Protein AF-A0A914G8R2-F1 (afdb_monomer_lite)

Foldseek 3Di:
DVVVVVVVVVVVVVVVVVVVVLVVVVVVVVVVLVVVLVLVLCCLVDPDVVSLVVLLVVLVVVLVVQLPDQDDLLRVLLVVLQLVVVLVSLVVSLVVSLVVVCVVVVNDCVVVVVSVVSSVVSNVSSVVSVVSSVVSNCVVNVNDPCSVVVSVVVVVCLVVVLVVDPDPQVSCQVVCVSSVHDRND

pLDDT: mean 74.17, std 12.53, range [43.62, 87.75]

Secondary structure (DSSP, 8-state):
-HHHHHHHHHHHHHHHHHHHHHHHHHHHHHHHHHHHHHHHHHHHHSSSTHHHHHHHHHHHHHHHHHHTS---HHHHHHHHHHHHHHHHHHHHHHHHHHHHHHHHTTT-HHHHHHHHHHHHHHHHHHHHHHHHHHHHHHHHTT--THHHHHHHHHHHHHHHHHHH---TTHHHHHHHHHHT-----

Radius of gyration: 21.59 Å; chains: 1; bounding box: 51×58×51 Å

Sequence (185 aa):
MYLTSQKITTWAKHDFLYFPGAIVYAYLHAFLLLLQGTTLNVAFNSQGSSLMTILISNNFVELKGSVFKKFAKPNLFQMACSDVRERFHLIILVVFVILRNMTANHWRLDYLYDLLPDLMAIGISEILIDAFKHAFITKFNDISYIVYQDFSTTLAFDVAKSREQTASGDFADQVSRRMGFIPIP

Structure (mmCIF, N/CA/C/O backbone):
data_AF-A0A914G8R2-F1
#
_entry.id   AF-A0A914G8R2-F1
#
loop_
_atom_site.group_PDB
_atom_site.id
_atom_site.type_symbol
_atom_site.label_atom_id
_atom_site.label_alt_id
_atom_site.label_comp_id
_atom_site.label_asym_id
_atom_site.label_entity_id
_atom_site.label_seq_id
_atom_site.pdbx_PDB_ins_code
_atom_site.Cartn_x
_atom_site.Cartn_y
_atom_site.Cartn_z
_atom_site.occupancy
_atom_site.B_iso_or_equiv
_atom_site.auth_seq_id
_atom_site.auth_comp_id
_atom_site.auth_asy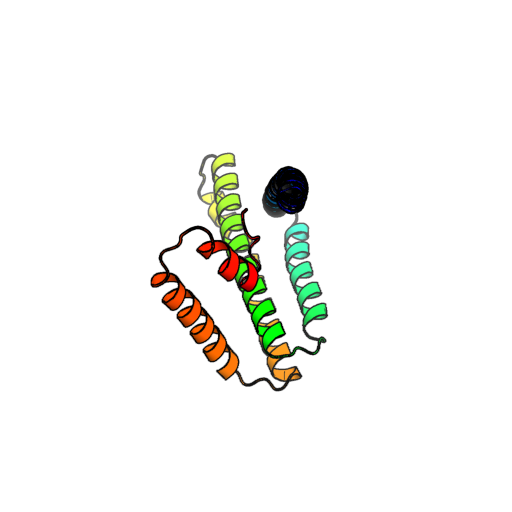m_id
_atom_site.auth_atom_id
_atom_site.pdbx_PDB_model_num
ATOM 1 N N . MET A 1 1 ? -29.382 40.829 10.100 1.00 50.81 1 MET A N 1
ATOM 2 C CA . MET A 1 1 ? -28.817 40.824 8.730 1.00 50.81 1 MET A CA 1
ATOM 3 C C . MET A 1 1 ? -27.280 40.817 8.697 1.00 50.81 1 MET A C 1
ATOM 5 O O . MET A 1 1 ? -26.725 40.167 7.828 1.00 50.81 1 MET A O 1
ATOM 9 N N . TYR A 1 2 ? -26.573 41.439 9.655 1.00 47.44 2 TYR A N 1
ATOM 10 C CA . TYR A 1 2 ? -25.094 41.452 9.680 1.00 47.44 2 TYR A CA 1
ATOM 11 C C . TYR A 1 2 ? -24.421 40.132 10.126 1.00 47.44 2 TYR A C 1
ATOM 13 O O . TYR A 1 2 ? -23.380 39.764 9.589 1.00 47.44 2 TYR A O 1
ATOM 21 N N . LEU A 1 3 ? -25.030 39.368 11.044 1.00 50.06 3 LEU A N 1
ATOM 22 C CA . LEU A 1 3 ? -24.452 38.112 11.566 1.00 50.06 3 LEU A CA 1
ATOM 23 C C . LEU A 1 3 ? -24.439 36.957 10.544 1.00 50.06 3 LEU A C 1
ATOM 25 O O . LEU A 1 3 ? -23.571 36.089 10.599 1.00 50.06 3 LEU A O 1
ATOM 29 N N . THR A 1 4 ? -25.366 36.950 9.585 1.00 54.38 4 THR A N 1
ATOM 30 C CA . THR A 1 4 ? -25.408 35.9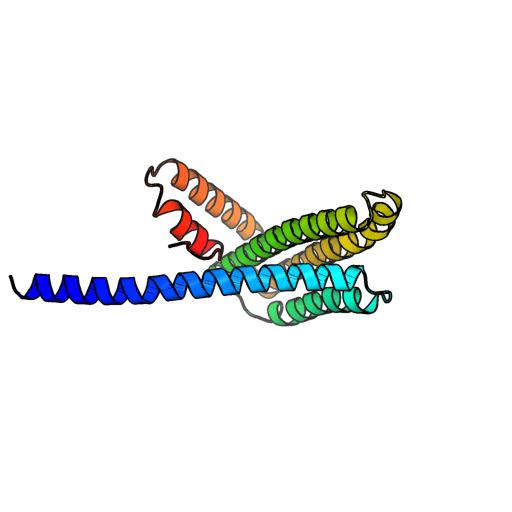65 8.493 1.00 54.38 4 THR A CA 1
ATOM 31 C C . THR A 1 4 ? -24.353 36.253 7.421 1.00 54.38 4 THR A C 1
ATOM 33 O O . THR A 1 4 ? -23.732 35.319 6.924 1.00 54.38 4 THR A O 1
ATOM 36 N N . SER A 1 5 ? -24.057 37.526 7.132 1.00 53.28 5 SER A N 1
ATOM 37 C CA . SER A 1 5 ? -23.026 37.916 6.153 1.00 53.28 5 SER A CA 1
ATOM 38 C C . SER A 1 5 ? -21.592 37.637 6.634 1.00 53.28 5 SER A C 1
ATOM 40 O O . SER A 1 5 ? -20.721 37.300 5.830 1.00 53.28 5 SER A O 1
ATOM 42 N N . GLN A 1 6 ? -21.326 37.743 7.943 1.00 52.66 6 GLN A N 1
ATOM 43 C CA . GLN A 1 6 ? -20.016 37.398 8.517 1.00 52.66 6 GLN A CA 1
ATOM 44 C C . GLN A 1 6 ? -19.766 35.885 8.574 1.00 52.66 6 GLN A C 1
ATOM 46 O O . GLN A 1 6 ? -18.634 35.443 8.378 1.00 52.66 6 GLN A O 1
ATOM 51 N N . LYS A 1 7 ? -20.813 35.076 8.791 1.00 50.50 7 LYS A N 1
ATOM 52 C CA . LYS A 1 7 ? -20.708 33.619 8.653 1.00 50.50 7 LYS A CA 1
ATOM 53 C C . LYS A 1 7 ? -20.419 33.248 7.194 1.00 50.50 7 LYS A C 1
ATOM 55 O O . LYS A 1 7 ? -19.391 32.663 6.919 1.00 50.50 7 LYS A O 1
ATOM 60 N N . ILE A 1 8 ? -21.191 33.706 6.215 1.00 56.97 8 ILE A N 1
ATOM 61 C CA . ILE A 1 8 ? -20.960 33.318 4.805 1.00 56.97 8 ILE A CA 1
ATOM 62 C C . ILE A 1 8 ? -19.521 33.623 4.316 1.00 56.97 8 ILE A C 1
ATOM 64 O O . ILE A 1 8 ? -18.914 32.807 3.629 1.00 56.97 8 ILE A O 1
ATOM 68 N N . THR A 1 9 ? -18.924 34.745 4.736 1.00 56.59 9 THR A N 1
ATOM 69 C CA . THR A 1 9 ? -17.538 35.111 4.367 1.00 56.59 9 THR A CA 1
ATOM 70 C C . THR A 1 9 ? -16.444 34.325 5.102 1.00 56.59 9 THR A C 1
ATOM 72 O O . THR A 1 9 ? -15.343 34.181 4.571 1.00 56.59 9 THR A O 1
ATOM 75 N N . THR A 1 10 ? -16.711 33.804 6.304 1.00 56.16 10 THR A N 1
ATOM 76 C CA . THR A 1 10 ? -15.759 32.959 7.053 1.00 56.16 10 THR A CA 1
ATOM 77 C C . THR A 1 10 ? -15.771 31.515 6.564 1.00 56.16 10 THR A C 1
ATOM 79 O O . THR A 1 10 ? -14.706 30.914 6.452 1.00 56.16 10 THR A O 1
ATOM 82 N N . TRP A 1 11 ? -16.939 30.998 6.178 1.00 53.53 11 TRP A N 1
ATOM 83 C CA . TRP A 1 11 ? -17.085 29.669 5.579 1.00 53.53 11 TRP A CA 1
ATOM 84 C C . TRP A 1 11 ? -16.459 29.625 4.177 1.00 53.53 11 TRP A C 1
ATOM 86 O O . TRP A 1 11 ? -15.606 28.784 3.920 1.00 53.53 11 TRP A O 1
ATOM 96 N N . ALA A 1 12 ? -16.715 30.639 3.339 1.00 57.53 12 ALA A N 1
ATOM 97 C CA . ALA A 1 12 ? -16.090 30.752 2.017 1.00 57.53 12 ALA A CA 1
ATOM 98 C C . ALA A 1 12 ? -14.550 30.859 2.063 1.00 57.53 12 ALA A C 1
ATOM 100 O O . ALA A 1 12 ? -13.867 30.359 1.172 1.00 57.53 12 ALA A O 1
ATOM 101 N N . LYS A 1 13 ? -13.977 31.494 3.099 1.00 56.22 13 LYS A N 1
ATOM 102 C CA . LYS A 1 13 ? -12.516 31.552 3.298 1.00 56.22 13 LYS A CA 1
ATOM 103 C C . LYS A 1 13 ? -11.922 30.226 3.779 1.00 56.22 13 LYS A C 1
ATOM 105 O O . LYS A 1 13 ? -10.792 29.925 3.409 1.00 56.22 13 LYS A O 1
ATOM 110 N N . HIS A 1 14 ? -12.652 29.465 4.597 1.00 58.34 14 HIS A N 1
ATOM 111 C CA . HIS A 1 14 ? -12.244 28.122 5.014 1.00 58.34 14 HIS A CA 1
ATOM 112 C C . HIS A 1 14 ? -12.229 27.191 3.791 1.00 58.34 14 HIS A C 1
ATOM 114 O O . HIS A 1 14 ? -11.184 26.629 3.471 1.00 58.34 14 HIS A O 1
ATOM 120 N N . ASP A 1 15 ? -13.323 27.130 3.029 1.00 59.53 15 ASP A N 1
ATOM 121 C CA . ASP A 1 15 ? -13.459 26.241 1.865 1.00 59.53 15 ASP A CA 1
ATOM 122 C C . ASP A 1 15 ? -12.437 26.552 0.755 1.00 59.53 15 ASP A C 1
ATOM 124 O O . ASP A 1 15 ? -11.840 25.642 0.176 1.00 59.53 15 ASP A O 1
ATOM 128 N N . PHE A 1 16 ? -12.139 27.837 0.520 1.00 63.59 16 PHE A N 1
ATOM 129 C CA . PHE A 1 16 ? -11.123 28.260 -0.452 1.00 63.59 16 PHE A CA 1
ATOM 130 C C . PHE A 1 16 ? -9.686 27.877 -0.054 1.00 63.59 16 PHE A C 1
ATOM 132 O O . PHE A 1 16 ? -8.827 27.785 -0.926 1.00 63.59 16 PHE A O 1
ATOM 139 N N . LEU A 1 17 ? -9.400 27.641 1.233 1.00 66.69 17 LEU A N 1
ATOM 140 C CA . LEU A 1 17 ? -8.082 27.197 1.706 1.00 66.69 17 LEU A CA 1
ATOM 141 C C . LEU A 1 17 ? -7.955 25.664 1.724 1.00 66.69 17 LEU A C 1
ATOM 143 O O . LEU A 1 17 ? -6.878 25.139 1.438 1.00 66.69 17 LEU A O 1
ATOM 147 N N . TYR A 1 18 ? -9.040 24.932 2.002 1.00 70.75 18 TYR A N 1
ATOM 148 C CA . TYR A 1 18 ? -9.028 23.463 1.947 1.00 70.75 18 TYR A CA 1
ATOM 149 C C . TYR A 1 18 ? -8.949 22.924 0.526 1.00 70.75 18 TYR A C 1
ATOM 151 O O . TYR A 1 18 ? -8.289 21.913 0.309 1.00 70.75 18 TYR A O 1
ATOM 159 N N . PHE A 1 19 ? -9.560 23.604 -0.444 1.00 76.00 19 PHE A N 1
ATOM 160 C CA . PHE A 1 19 ? -9.538 23.183 -1.843 1.00 76.00 19 PHE A CA 1
ATOM 161 C C . PHE A 1 19 ? -8.113 23.037 -2.430 1.00 76.00 19 PHE A C 1
ATOM 163 O O . PHE A 1 19 ? -7.773 21.948 -2.898 1.00 76.00 19 PHE A O 1
ATOM 170 N N . PRO A 1 20 ? -7.215 24.044 -2.357 1.00 82.44 20 PRO A N 1
ATOM 171 C CA . PRO A 1 20 ? -5.831 23.884 -2.802 1.00 82.44 20 PRO A CA 1
ATOM 172 C C . PRO A 1 20 ? -5.051 22.891 -1.932 1.00 82.44 20 PRO A C 1
ATOM 174 O O . PRO A 1 20 ? -4.203 22.172 -2.454 1.00 82.44 20 PRO A O 1
ATOM 177 N N . GLY A 1 21 ? -5.357 22.793 -0.633 1.00 81.38 21 GLY A N 1
ATOM 178 C CA . GLY A 1 21 ? -4.768 21.782 0.248 1.00 81.38 21 GLY A CA 1
ATOM 179 C C . GLY A 1 21 ? -5.089 20.350 -0.193 1.00 81.38 21 GLY A C 1
ATOM 180 O O . GLY A 1 21 ? -4.192 19.511 -0.254 1.00 81.38 21 GLY A O 1
ATOM 181 N N . ALA A 1 22 ? -6.339 20.084 -0.575 1.00 75.38 22 ALA A N 1
ATOM 182 C CA . ALA A 1 22 ? -6.773 18.790 -1.089 1.00 75.38 22 ALA A CA 1
ATOM 183 C C . ALA A 1 22 ? -6.137 18.464 -2.447 1.00 75.38 22 ALA A C 1
ATOM 185 O O . ALA A 1 22 ? -5.733 17.326 -2.676 1.00 75.38 22 ALA A O 1
ATOM 186 N N . ILE A 1 23 ? -5.966 19.464 -3.319 1.00 82.69 23 ILE A N 1
ATOM 187 C CA . ILE A 1 23 ? -5.252 19.300 -4.593 1.00 82.69 23 ILE A CA 1
ATOM 188 C C . ILE A 1 23 ? -3.785 18.934 -4.344 1.00 82.69 23 ILE A C 1
ATOM 190 O O . ILE A 1 23 ? -3.306 17.942 -4.888 1.00 82.69 23 ILE A O 1
ATOM 194 N N . VAL A 1 24 ? -3.073 19.688 -3.500 1.00 86.06 24 VAL A N 1
ATOM 195 C CA . VAL A 1 24 ? -1.671 19.390 -3.153 1.00 86.06 24 VAL A CA 1
ATOM 196 C C . VAL A 1 24 ? -1.552 17.994 -2.548 1.00 86.06 24 VAL A C 1
ATOM 198 O O . VAL A 1 24 ? -0.662 17.236 -2.928 1.00 86.06 24 VAL A O 1
ATOM 201 N N . TYR A 1 25 ? -2.472 17.629 -1.655 1.00 79.50 25 TYR A N 1
ATOM 202 C CA . TYR A 1 25 ? -2.527 16.294 -1.079 1.00 79.50 25 TYR A CA 1
ATOM 203 C C . TYR A 1 25 ? -2.725 15.210 -2.148 1.00 79.50 25 TYR A C 1
ATOM 205 O O . TYR A 1 25 ? -1.981 14.234 -2.156 1.00 79.50 25 TYR A O 1
ATOM 213 N N . ALA A 1 26 ? -3.670 15.386 -3.075 1.00 79.62 26 ALA A N 1
ATOM 214 C CA . ALA A 1 26 ? -3.920 14.434 -4.155 1.00 79.62 26 ALA A CA 1
ATOM 215 C C . ALA A 1 26 ? -2.701 14.279 -5.080 1.00 79.62 26 ALA A C 1
ATOM 217 O O . ALA A 1 26 ? -2.341 13.156 -5.430 1.00 79.62 26 ALA A O 1
ATOM 218 N N . TYR A 1 27 ? -2.017 15.379 -5.414 1.00 85.31 27 TYR A N 1
ATOM 219 C CA . TYR A 1 27 ? -0.763 15.342 -6.174 1.00 85.31 27 TYR A CA 1
ATOM 220 C C . TYR A 1 27 ? 0.346 14.612 -5.417 1.00 85.31 27 TYR A C 1
ATOM 222 O O . TYR A 1 27 ? 1.025 13.771 -6.002 1.00 85.31 27 TYR A O 1
ATOM 230 N N . LEU A 1 28 ? 0.522 14.896 -4.124 1.00 83.06 28 LEU A N 1
ATOM 231 C CA . LEU A 1 28 ? 1.505 14.206 -3.289 1.00 83.06 28 LEU A CA 1
ATOM 232 C C . LEU A 1 28 ? 1.184 12.716 -3.159 1.00 83.06 28 LEU A C 1
ATOM 234 O O . LEU A 1 28 ? 2.084 11.893 -3.284 1.00 83.06 28 LEU A O 1
ATOM 238 N N . HIS A 1 29 ? -0.082 12.356 -2.956 1.00 80.94 29 HIS A N 1
ATOM 239 C CA . HIS A 1 29 ? -0.522 10.968 -2.874 1.00 80.94 29 HIS A CA 1
ATOM 240 C C . HIS A 1 29 ? -0.267 10.227 -4.192 1.00 80.94 29 HIS A C 1
ATOM 242 O O . HIS A 1 29 ? 0.361 9.170 -4.188 1.00 80.94 29 HIS A O 1
ATOM 248 N N . ALA A 1 30 ? -0.654 10.813 -5.329 1.00 79.62 30 ALA A N 1
ATOM 249 C CA . ALA A 1 30 ? -0.369 10.255 -6.649 1.00 79.62 30 ALA A CA 1
ATOM 250 C C . ALA A 1 30 ? 1.142 10.123 -6.903 1.00 79.62 30 ALA A C 1
ATOM 252 O O . ALA A 1 30 ? 1.601 9.103 -7.415 1.00 79.62 30 ALA A O 1
ATOM 253 N N . PHE A 1 31 ? 1.933 11.119 -6.502 1.00 83.62 31 PHE A N 1
ATOM 254 C CA . PHE A 1 31 ? 3.388 11.083 -6.613 1.00 83.62 31 PHE A CA 1
ATOM 255 C C . PHE A 1 31 ? 4.011 9.968 -5.761 1.00 83.62 31 PHE A C 1
ATOM 257 O O . PHE A 1 31 ? 4.863 9.232 -6.253 1.00 83.62 31 PHE A O 1
ATOM 264 N N . LEU A 1 32 ? 3.560 9.789 -4.516 1.00 83.94 32 LEU A N 1
ATOM 265 C CA . LEU A 1 32 ? 4.006 8.697 -3.646 1.00 83.94 32 LEU A CA 1
ATOM 266 C C . LEU A 1 32 ? 3.649 7.324 -4.229 1.00 83.94 32 LEU A C 1
ATOM 268 O O . LEU A 1 32 ? 4.504 6.441 -4.241 1.00 83.94 32 LEU A O 1
ATOM 272 N N . LEU A 1 33 ? 2.439 7.158 -4.774 1.00 80.38 33 LEU A N 1
ATOM 273 C CA . LEU A 1 33 ? 2.040 5.924 -5.461 1.00 80.38 33 LEU A CA 1
ATOM 274 C C . LEU A 1 33 ? 2.938 5.635 -6.677 1.00 80.38 33 LEU A C 1
ATOM 276 O O . LEU A 1 33 ? 3.357 4.494 -6.884 1.00 80.38 33 LEU A O 1
ATOM 280 N N . LEU A 1 34 ? 3.296 6.666 -7.452 1.00 81.62 34 LEU A N 1
ATOM 281 C CA . LEU A 1 34 ? 4.239 6.535 -8.567 1.00 81.62 34 LEU A CA 1
ATOM 282 C C . LEU A 1 34 ? 5.643 6.147 -8.090 1.00 81.62 34 LEU A C 1
ATOM 284 O O . LEU A 1 34 ? 6.258 5.261 -8.684 1.00 81.62 34 LEU A O 1
ATOM 288 N N . LEU A 1 35 ? 6.147 6.765 -7.018 1.00 83.69 35 LEU A N 1
ATOM 289 C CA . LEU A 1 35 ? 7.430 6.400 -6.411 1.00 83.69 35 LEU A CA 1
ATOM 290 C C . LEU A 1 35 ? 7.433 4.956 -5.904 1.00 83.69 35 LEU A C 1
ATOM 292 O O . LEU A 1 35 ? 8.418 4.240 -6.086 1.00 83.69 35 LEU A O 1
ATOM 296 N N . GLN A 1 36 ? 6.337 4.505 -5.299 1.00 82.25 36 GLN A N 1
ATOM 297 C CA . GLN A 1 36 ? 6.204 3.133 -4.824 1.00 82.25 36 GLN A CA 1
ATOM 298 C C . GLN A 1 36 ? 6.259 2.142 -5.996 1.00 82.25 36 GLN A C 1
ATOM 300 O O . GLN A 1 36 ? 6.983 1.149 -5.934 1.00 82.25 36 GLN A O 1
ATOM 305 N N . GLY A 1 37 ? 5.572 2.445 -7.102 1.00 78.44 37 GLY A N 1
ATOM 306 C CA . GLY A 1 37 ? 5.566 1.601 -8.299 1.00 78.44 37 GLY A CA 1
ATOM 307 C C . GLY A 1 37 ? 6.908 1.560 -9.021 1.00 78.44 37 GLY A C 1
ATOM 308 O O . GLY A 1 37 ? 7.352 0.493 -9.448 1.00 78.44 37 GLY A O 1
ATOM 309 N N . THR A 1 38 ? 7.596 2.698 -9.131 1.00 80.12 38 THR A N 1
ATOM 310 C CA . THR A 1 38 ? 8.932 2.749 -9.741 1.00 80.12 38 THR A CA 1
ATOM 311 C C . THR A 1 38 ? 9.971 2.051 -8.878 1.00 80.12 38 THR A C 1
ATOM 313 O O . THR A 1 38 ? 10.770 1.292 -9.422 1.00 80.12 38 THR A O 1
ATOM 316 N N . THR A 1 39 ? 9.926 2.231 -7.556 1.00 81.62 39 THR A N 1
ATOM 317 C CA . THR A 1 39 ? 10.821 1.552 -6.606 1.00 81.62 39 THR A CA 1
ATOM 318 C C . THR A 1 39 ? 10.635 0.046 -6.669 1.00 81.62 39 THR A C 1
AT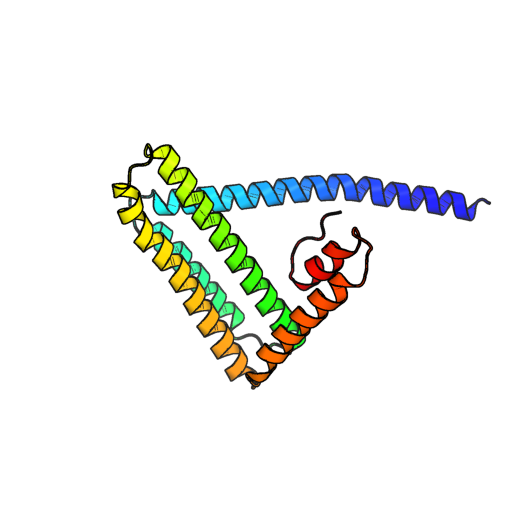OM 320 O O . THR A 1 39 ? 11.615 -0.681 -6.802 1.00 81.62 39 THR A O 1
ATOM 323 N N . LEU A 1 40 ? 9.384 -0.424 -6.651 1.00 77.75 40 LEU A N 1
ATOM 324 C CA . LEU A 1 40 ? 9.073 -1.842 -6.770 1.00 77.75 40 LEU A CA 1
ATOM 325 C C . LEU A 1 40 ? 9.588 -2.404 -8.104 1.00 77.75 40 LEU A C 1
ATOM 327 O O . LEU A 1 40 ? 10.274 -3.419 -8.137 1.00 77.75 40 LEU A O 1
ATOM 331 N N . ASN A 1 41 ? 9.356 -1.697 -9.209 1.00 81.12 41 ASN A N 1
ATOM 332 C CA . ASN A 1 41 ? 9.881 -2.095 -10.509 1.00 81.12 41 ASN A CA 1
ATOM 333 C C . ASN A 1 41 ? 11.427 -2.095 -10.578 1.00 81.12 41 ASN A C 1
ATOM 335 O O . ASN A 1 41 ? 12.008 -2.961 -11.229 1.00 81.12 41 ASN A O 1
ATOM 339 N N . VAL A 1 42 ? 12.104 -1.126 -9.954 1.00 79.75 42 VAL A N 1
ATOM 340 C CA . VAL A 1 42 ? 13.575 -1.095 -9.874 1.00 79.75 42 VAL A CA 1
ATOM 341 C C . VAL A 1 42 ? 14.087 -2.248 -9.017 1.00 79.75 42 VAL A C 1
ATOM 343 O O . VAL A 1 42 ? 15.068 -2.877 -9.399 1.00 79.75 42 VAL A O 1
ATOM 346 N N . ALA A 1 43 ? 13.410 -2.568 -7.911 1.00 75.12 43 ALA A N 1
ATOM 347 C CA . ALA A 1 43 ? 13.752 -3.706 -7.067 1.00 75.12 43 ALA A CA 1
ATOM 348 C C . ALA A 1 43 ? 13.735 -5.016 -7.866 1.00 75.12 43 ALA A C 1
ATOM 350 O O . ALA A 1 43 ? 14.698 -5.775 -7.791 1.00 75.12 43 ALA A O 1
ATOM 351 N N . PHE A 1 44 ? 12.717 -5.221 -8.706 1.00 71.44 44 PHE A N 1
ATOM 352 C CA . PHE A 1 44 ? 12.644 -6.387 -9.594 1.00 71.44 44 PHE A CA 1
ATOM 353 C C . PHE A 1 44 ? 13.665 -6.380 -10.725 1.00 71.44 44 PHE A C 1
ATOM 355 O O . PHE A 1 44 ? 14.170 -7.424 -11.112 1.00 71.44 44 PHE A O 1
ATOM 362 N N . ASN A 1 45 ? 13.951 -5.215 -11.302 1.00 74.44 45 ASN A N 1
ATOM 363 C CA . ASN A 1 45 ? 14.901 -5.126 -12.408 1.00 74.44 45 ASN A CA 1
ATOM 364 C C . ASN A 1 45 ? 16.368 -5.138 -11.936 1.00 74.44 45 ASN A C 1
ATOM 366 O O . ASN A 1 45 ? 17.281 -5.270 -12.748 1.00 74.44 45 ASN A O 1
ATOM 370 N N . SER A 1 46 ? 16.616 -4.982 -10.635 1.00 75.81 46 SER A N 1
ATOM 371 C CA . SER A 1 46 ? 17.970 -4.974 -10.096 1.00 75.81 46 SER A CA 1
ATOM 372 C C . SER A 1 46 ? 18.606 -6.366 -10.160 1.00 75.81 46 SER A C 1
ATOM 374 O O . SER A 1 46 ? 17.992 -7.365 -9.807 1.00 75.81 46 SER A O 1
ATOM 376 N N . GLN A 1 47 ? 19.872 -6.433 -10.580 1.00 58.62 47 GLN A N 1
ATOM 377 C CA . GLN A 1 47 ? 20.619 -7.690 -10.760 1.00 58.62 47 GLN A CA 1
ATOM 378 C C . GLN A 1 47 ? 20.929 -8.433 -9.444 1.00 58.62 47 GLN A C 1
ATOM 380 O O . GLN A 1 47 ? 21.578 -9.475 -9.465 1.00 58.62 47 GLN A O 1
ATOM 385 N N . GLY A 1 48 ? 20.495 -7.912 -8.292 1.00 61.47 48 GLY A N 1
ATOM 386 C CA . GLY A 1 48 ? 20.709 -8.532 -6.993 1.00 61.47 48 GLY A CA 1
ATOM 387 C C . GLY A 1 48 ? 19.400 -8.674 -6.235 1.00 61.47 48 GLY A C 1
ATOM 388 O O . GLY A 1 48 ? 18.742 -7.678 -5.948 1.00 61.47 48 GLY A O 1
ATOM 389 N N . SER A 1 49 ? 19.091 -9.890 -5.778 1.00 66.25 49 SER A N 1
ATOM 390 C CA . SER A 1 49 ? 17.951 -10.217 -4.898 1.00 66.25 49 SER A CA 1
ATOM 391 C C . SER A 1 49 ? 17.918 -9.422 -3.573 1.00 66.25 49 SER A C 1
ATOM 393 O O . SER A 1 49 ? 17.015 -9.587 -2.753 1.00 66.25 49 SER A O 1
ATOM 395 N N . SER A 1 50 ? 18.904 -8.549 -3.344 1.00 64.25 50 SER A N 1
ATOM 396 C CA . SER A 1 50 ? 19.049 -7.672 -2.187 1.00 64.25 50 SER A CA 1
ATOM 397 C C . SER A 1 50 ? 17.884 -6.691 -2.033 1.00 64.25 50 SER A C 1
ATOM 399 O O . SER A 1 50 ? 17.339 -6.598 -0.935 1.00 64.25 50 SER A O 1
ATOM 401 N N . LEU A 1 51 ? 17.438 -6.016 -3.102 1.00 70.06 51 LEU A N 1
ATOM 402 C CA . LEU A 1 51 ? 16.341 -5.042 -2.985 1.00 70.06 51 LEU A CA 1
ATOM 403 C C . LEU A 1 51 ? 15.003 -5.712 -2.654 1.00 70.06 51 LEU A C 1
ATOM 405 O O . LEU A 1 51 ? 14.251 -5.201 -1.826 1.00 70.06 51 LEU A O 1
ATOM 409 N N . MET A 1 52 ? 14.731 -6.888 -3.220 1.00 71.75 52 MET A N 1
ATOM 410 C CA . MET A 1 52 ? 13.523 -7.635 -2.874 1.00 71.75 52 MET A CA 1
ATOM 411 C C . MET A 1 52 ? 13.565 -8.185 -1.442 1.00 71.75 52 MET A C 1
ATOM 413 O O . MET A 1 52 ? 12.574 -8.116 -0.718 1.00 71.75 52 MET A O 1
ATOM 417 N N . THR A 1 53 ? 14.734 -8.645 -0.992 1.00 74.25 53 THR A N 1
ATOM 418 C CA . THR A 1 53 ? 14.937 -9.081 0.399 1.00 74.25 53 THR A CA 1
ATOM 419 C C . THR A 1 53 ? 14.717 -7.933 1.391 1.00 74.25 53 THR A C 1
ATOM 421 O O . THR A 1 53 ? 14.166 -8.145 2.471 1.00 74.25 53 THR A O 1
ATOM 424 N N . ILE A 1 54 ? 15.095 -6.702 1.027 1.00 76.62 54 ILE A N 1
ATOM 425 C CA . ILE A 1 54 ? 14.857 -5.505 1.848 1.00 76.62 54 ILE A CA 1
ATOM 426 C C . ILE A 1 54 ? 13.354 -5.226 2.007 1.00 76.62 54 ILE A C 1
ATOM 428 O O . ILE A 1 54 ? 12.926 -4.912 3.116 1.00 76.62 54 ILE A O 1
ATOM 432 N N . LEU A 1 55 ? 12.547 -5.389 0.951 1.00 74.25 55 LEU A N 1
ATOM 433 C CA . LEU A 1 55 ? 11.090 -5.204 1.026 1.00 74.25 55 LEU A CA 1
ATOM 434 C C . LEU A 1 55 ? 10.434 -6.218 1.975 1.00 74.25 55 LEU A C 1
ATOM 436 O O . LEU A 1 55 ? 9.657 -5.829 2.840 1.00 74.25 55 LEU A O 1
ATOM 440 N N . ILE A 1 56 ? 10.819 -7.494 1.887 1.00 78.81 56 ILE A N 1
ATOM 441 C CA . ILE A 1 56 ? 10.313 -8.547 2.786 1.00 78.81 56 ILE A CA 1
ATOM 442 C C . ILE A 1 56 ? 10.753 -8.290 4.239 1.00 78.81 56 ILE A C 1
ATOM 444 O O . ILE A 1 56 ? 9.976 -8.461 5.180 1.00 78.81 56 ILE A O 1
ATOM 448 N N . SER A 1 57 ? 11.995 -7.839 4.439 1.00 81.06 57 SER A N 1
ATOM 449 C CA . SER A 1 57 ? 12.519 -7.476 5.762 1.00 81.06 57 SER A CA 1
ATOM 450 C C . SER A 1 57 ? 11.744 -6.314 6.392 1.00 81.06 57 SER A C 1
ATOM 452 O O . SER A 1 57 ? 11.493 -6.318 7.598 1.00 81.06 57 SER A O 1
ATOM 454 N N . ASN A 1 58 ? 11.307 -5.344 5.583 1.00 82.12 58 ASN A N 1
ATOM 455 C CA . ASN A 1 58 ? 10.525 -4.209 6.066 1.00 82.12 58 ASN A CA 1
ATOM 456 C C . ASN A 1 58 ? 9.184 -4.657 6.671 1.00 82.12 58 ASN A C 1
ATOM 458 O O . ASN A 1 58 ? 8.854 -4.265 7.792 1.00 82.12 58 ASN A O 1
ATOM 462 N N . ASN A 1 59 ? 8.482 -5.574 6.001 1.00 80.56 59 ASN A N 1
ATOM 463 C CA . ASN A 1 59 ? 7.214 -6.125 6.492 1.00 80.56 59 ASN A CA 1
ATOM 464 C C . ASN A 1 59 ? 7.421 -6.895 7.817 1.00 80.56 59 ASN A C 1
ATOM 466 O O . ASN A 1 59 ? 6.579 -6.874 8.716 1.00 80.56 59 ASN A O 1
ATOM 470 N N . PHE A 1 60 ? 8.594 -7.512 8.013 1.00 78.81 60 PHE A N 1
ATOM 471 C CA . PHE A 1 60 ? 8.951 -8.157 9.283 1.00 78.81 60 PHE A CA 1
ATOM 472 C C . PHE A 1 60 ? 9.249 -7.159 10.420 1.00 78.81 60 PHE A C 1
ATOM 474 O O . PHE A 1 60 ? 8.936 -7.422 11.587 1.00 78.81 60 PHE A O 1
ATOM 481 N N . VAL A 1 61 ? 9.837 -5.998 10.119 1.00 78.31 61 VAL A N 1
ATOM 482 C CA . VAL A 1 61 ? 10.039 -4.929 11.116 1.00 78.31 61 VAL A CA 1
ATOM 483 C C . VAL A 1 61 ? 8.692 -4.365 11.577 1.00 78.31 61 VAL A C 1
ATOM 485 O O . VAL A 1 61 ? 8.488 -4.157 12.777 1.00 78.31 61 VAL A O 1
ATOM 488 N N . GLU A 1 62 ? 7.752 -4.192 10.651 1.00 73.19 62 GLU A N 1
ATOM 489 C CA . GLU A 1 62 ? 6.384 -3.758 10.938 1.00 73.19 62 GLU A CA 1
ATOM 490 C C . GLU A 1 62 ? 5.612 -4.764 11.810 1.00 73.19 62 GLU A C 1
ATOM 492 O O . GLU A 1 62 ? 4.952 -4.385 12.790 1.00 73.19 62 GLU A O 1
ATOM 497 N N . LEU A 1 63 ? 5.777 -6.063 11.537 1.00 75.75 63 LEU A N 1
ATOM 498 C CA . LEU A 1 63 ? 5.270 -7.137 12.391 1.00 75.75 63 LEU A CA 1
ATOM 499 C C . LEU A 1 63 ? 5.776 -6.983 13.828 1.00 75.75 63 LEU A C 1
ATOM 501 O O . LEU A 1 63 ? 4.983 -6.978 14.768 1.00 75.75 63 LEU A O 1
ATOM 505 N N . LYS A 1 64 ? 7.089 -6.802 14.016 1.00 71.56 64 LYS A N 1
ATOM 506 C CA . LYS A 1 64 ? 7.692 -6.685 15.351 1.00 71.56 64 LYS A CA 1
ATOM 507 C C . LYS A 1 64 ? 7.156 -5.476 16.125 1.00 71.56 64 LYS A C 1
ATOM 509 O O . LYS A 1 64 ? 6.960 -5.580 17.329 1.00 71.56 64 LYS A O 1
ATOM 514 N N . GLY A 1 65 ? 6.909 -4.342 15.469 1.00 75.56 65 GLY A N 1
ATOM 515 C CA . GLY A 1 65 ? 6.377 -3.143 16.129 1.00 75.56 65 GLY A CA 1
ATOM 516 C C . GLY A 1 65 ? 4.913 -3.271 16.563 1.00 75.56 65 GLY A C 1
ATOM 517 O O . GLY A 1 65 ? 4.523 -2.747 17.608 1.00 75.56 65 GLY A O 1
ATOM 518 N N . SER A 1 66 ? 4.101 -3.984 15.781 1.00 74.38 66 SER A N 1
ATOM 519 C CA . SER A 1 66 ? 2.659 -4.097 16.011 1.00 74.38 66 SER A CA 1
ATOM 520 C C . SER A 1 66 ? 2.282 -5.195 17.011 1.00 74.38 66 SER A C 1
ATOM 522 O O . SER A 1 66 ? 1.420 -4.966 17.857 1.00 74.38 66 SER A O 1
ATOM 524 N N . VAL A 1 67 ? 2.955 -6.351 17.005 1.00 74.44 67 VAL A N 1
ATOM 525 C CA . VAL A 1 67 ? 2.569 -7.514 17.836 1.00 74.44 67 VAL A CA 1
ATOM 526 C C . VAL A 1 67 ? 2.719 -7.313 19.347 1.00 74.44 67 VAL A C 1
ATOM 528 O O . VAL A 1 67 ? 2.037 -7.984 20.117 1.00 74.44 67 VAL A O 1
ATOM 531 N N . PHE A 1 68 ? 3.576 -6.390 19.795 1.00 71.38 68 PHE A N 1
ATOM 532 C CA . PHE A 1 68 ? 3.776 -6.113 21.228 1.00 71.38 68 PHE A CA 1
ATOM 533 C C . PHE A 1 68 ? 2.830 -5.047 21.790 1.00 71.38 68 PHE A C 1
ATOM 535 O O . PHE A 1 68 ? 2.864 -4.750 22.987 1.00 71.38 68 PHE A O 1
ATOM 542 N N . LYS A 1 69 ? 1.982 -4.449 20.951 1.00 75.81 69 LYS A N 1
ATOM 543 C CA . LYS A 1 69 ? 1.073 -3.383 21.365 1.00 75.81 69 LYS A CA 1
ATOM 544 C C . LYS A 1 69 ? -0.248 -3.976 21.871 1.00 75.81 69 LYS A C 1
ATOM 546 O O . LYS A 1 69 ? -0.812 -4.887 21.269 1.00 75.81 69 LYS A O 1
ATOM 551 N N . LYS A 1 70 ? -0.767 -3.444 22.986 1.00 72.38 70 LYS A N 1
ATOM 552 C CA . LYS A 1 70 ? -2.122 -3.774 23.461 1.00 72.38 70 LYS A CA 1
ATOM 553 C C . LYS A 1 70 ? -3.160 -3.072 22.587 1.00 72.38 70 LYS A C 1
ATOM 555 O O . LYS A 1 70 ? -3.088 -1.854 22.415 1.00 72.38 70 LYS A O 1
ATOM 560 N N . PHE A 1 71 ? -4.141 -3.818 22.085 1.00 70.38 71 PHE A N 1
ATOM 561 C CA . PHE A 1 71 ? -5.207 -3.290 21.232 1.00 70.38 71 PHE A CA 1
ATOM 562 C C . PHE A 1 71 ? -6.586 -3.540 21.844 1.00 70.38 71 PHE A C 1
ATOM 564 O O . PHE A 1 71 ? -6.914 -4.651 22.248 1.00 70.38 71 PHE A O 1
ATOM 571 N N . ALA A 1 72 ? -7.422 -2.500 21.865 1.00 75.50 72 ALA A N 1
ATOM 572 C CA . ALA A 1 72 ? -8.855 -2.641 22.115 1.00 75.50 72 ALA A CA 1
ATOM 573 C C . ALA A 1 72 ? -9.585 -3.069 20.826 1.00 75.50 72 ALA A C 1
ATOM 575 O O . ALA A 1 72 ? -9.125 -2.750 19.727 1.00 75.50 72 ALA A O 1
ATOM 576 N N . LYS A 1 73 ? -10.759 -3.714 20.945 1.00 72.69 73 LYS A N 1
ATOM 577 C CA . LYS A 1 73 ? -11.592 -4.161 19.803 1.00 72.69 73 LYS A CA 1
ATOM 578 C C . LYS A 1 73 ? -11.750 -3.135 18.656 1.00 72.69 73 LYS A C 1
ATOM 580 O O . LYS A 1 73 ? -11.511 -3.528 17.517 1.00 72.69 73 LYS A O 1
ATOM 585 N N . PRO A 1 74 ? -12.107 -1.851 18.887 1.00 75.94 74 PRO A N 1
ATOM 586 C CA . PRO A 1 74 ? -12.272 -0.891 17.786 1.00 75.94 74 PRO A CA 1
ATOM 587 C C . PRO A 1 74 ? -10.953 -0.551 17.075 1.00 75.94 74 PRO A C 1
ATOM 589 O O . PRO A 1 74 ? -10.946 -0.331 15.868 1.00 75.94 74 PRO A O 1
ATOM 592 N N . ASN A 1 75 ? -9.828 -0.567 17.794 1.00 81.25 75 ASN A N 1
ATOM 593 C CA . ASN A 1 75 ? -8.512 -0.304 17.208 1.00 81.25 75 ASN A CA 1
ATOM 594 C C . ASN A 1 75 ? -8.034 -1.500 16.371 1.00 81.25 75 ASN A C 1
ATOM 596 O O . ASN A 1 75 ? -7.405 -1.307 15.337 1.00 81.25 75 ASN A O 1
ATOM 600 N N . LEU A 1 76 ? -8.372 -2.727 16.791 1.00 80.06 76 LEU A N 1
ATOM 601 C CA . LEU A 1 76 ? -8.109 -3.938 16.011 1.00 80.06 76 LEU A CA 1
ATOM 602 C C . LEU A 1 76 ? -8.892 -3.938 14.693 1.00 80.06 76 LEU A C 1
ATOM 604 O O . LEU A 1 76 ? -8.350 -4.325 13.663 1.00 80.06 76 LEU A O 1
ATOM 608 N N . PHE A 1 77 ? -10.143 -3.470 14.717 1.00 77.12 77 PHE A N 1
ATOM 609 C CA . PHE A 1 77 ? -10.960 -3.343 13.511 1.00 77.12 77 PHE A CA 1
ATOM 610 C C . PHE A 1 77 ? -10.357 -2.359 12.503 1.00 77.12 77 PHE A C 1
ATOM 612 O O . PHE A 1 77 ? -10.233 -2.685 11.326 1.00 77.12 77 PHE A O 1
ATOM 619 N N . GLN A 1 78 ? -9.938 -1.176 12.967 1.00 77.50 78 GLN A N 1
ATOM 620 C CA . GLN A 1 78 ? -9.288 -0.177 12.111 1.00 77.50 78 GLN A CA 1
ATOM 621 C C . GLN A 1 78 ? -7.968 -0.687 11.530 1.00 77.50 78 GLN A C 1
ATOM 623 O O . GLN A 1 78 ? -7.701 -0.468 10.353 1.00 77.50 78 GLN A O 1
ATOM 628 N N . MET A 1 79 ? -7.172 -1.400 12.331 1.00 82.12 79 MET A N 1
ATOM 629 C CA . MET A 1 79 ? -5.932 -2.013 11.861 1.00 82.12 79 MET A CA 1
ATOM 630 C C . MET A 1 79 ? -6.205 -3.062 10.778 1.00 82.12 79 MET A C 1
ATOM 632 O O . MET A 1 79 ? -5.638 -2.971 9.698 1.00 82.12 79 MET A O 1
ATOM 636 N N . ALA A 1 80 ? -7.155 -3.973 11.010 1.00 82.88 80 ALA A N 1
ATOM 637 C CA . ALA A 1 80 ? -7.550 -4.965 10.012 1.00 82.88 80 ALA A CA 1
ATOM 638 C C . ALA A 1 80 ? -8.077 -4.320 8.715 1.00 82.88 80 ALA A C 1
ATOM 640 O O . ALA A 1 80 ? -7.803 -4.811 7.623 1.00 82.88 80 ALA A O 1
ATOM 641 N N . CYS A 1 81 ? -8.807 -3.202 8.809 1.00 79.81 81 CYS A N 1
ATOM 642 C CA . CYS A 1 81 ? -9.241 -2.451 7.629 1.00 79.81 81 CYS A CA 1
ATOM 643 C C . CYS A 1 81 ? -8.059 -1.800 6.885 1.00 79.81 81 CYS A C 1
ATOM 645 O O . CYS A 1 81 ? -8.039 -1.822 5.654 1.00 79.81 81 CYS A O 1
ATOM 647 N N . SER A 1 82 ? -7.073 -1.260 7.613 1.00 81.69 82 SER A N 1
ATOM 648 C CA . SER A 1 82 ? -5.836 -0.707 7.039 1.00 81.69 82 SER A CA 1
ATOM 649 C C . SER A 1 82 ? -5.049 -1.774 6.278 1.00 81.69 82 SER A C 1
ATOM 651 O O . SER A 1 82 ? -4.693 -1.549 5.123 1.00 81.69 82 SER A O 1
ATOM 653 N N . ASP A 1 83 ? -4.885 -2.957 6.876 1.00 83.69 83 ASP A N 1
ATOM 654 C CA . ASP A 1 83 ? -4.167 -4.092 6.285 1.00 83.69 83 ASP A CA 1
ATOM 655 C C . ASP A 1 83 ? -4.836 -4.552 4.972 1.00 83.69 83 ASP A C 1
ATOM 657 O O . ASP A 1 83 ? -4.189 -4.765 3.946 1.00 83.69 83 ASP A O 1
ATOM 661 N N . VAL A 1 84 ? -6.174 -4.646 4.952 1.00 83.56 84 VAL A N 1
ATOM 662 C CA . VAL A 1 84 ? -6.934 -4.989 3.733 1.00 83.56 84 VAL A CA 1
ATOM 663 C C . VAL A 1 84 ? -6.753 -3.931 2.642 1.00 83.56 84 VAL A C 1
ATOM 665 O O . VAL A 1 84 ? -6.564 -4.276 1.471 1.00 83.56 84 VAL A O 1
ATOM 668 N N . ARG A 1 85 ? -6.787 -2.645 3.007 1.00 81.44 85 ARG A N 1
ATOM 669 C CA . ARG A 1 85 ? -6.550 -1.536 2.075 1.00 81.44 85 ARG A CA 1
ATOM 670 C C . ARG A 1 85 ? -5.140 -1.607 1.489 1.00 81.44 85 ARG A C 1
ATOM 672 O O . ARG A 1 85 ? -4.980 -1.417 0.284 1.00 81.44 85 ARG A O 1
ATOM 679 N N . GLU A 1 86 ? -4.132 -1.868 2.310 1.00 80.81 86 GLU A N 1
ATOM 680 C CA . GLU A 1 86 ? -2.734 -1.981 1.884 1.00 80.81 86 GLU A CA 1
ATOM 681 C C . GLU A 1 86 ? -2.538 -3.136 0.900 1.00 80.81 86 GLU A C 1
ATOM 683 O O . GLU A 1 86 ? -1.994 -2.925 -0.186 1.00 80.81 86 GLU A O 1
ATOM 688 N N . ARG A 1 87 ? -3.111 -4.311 1.183 1.00 86.56 87 ARG A N 1
ATOM 689 C CA . ARG A 1 87 ? -3.102 -5.458 0.258 1.00 86.56 87 ARG A CA 1
ATOM 690 C C . ARG A 1 87 ? -3.751 -5.149 -1.083 1.00 86.56 87 ARG A C 1
ATOM 692 O O . ARG A 1 87 ? -3.246 -5.561 -2.123 1.00 86.56 87 ARG A O 1
ATOM 699 N N . PHE A 1 88 ? -4.863 -4.418 -1.081 1.00 85.12 88 PHE A N 1
ATOM 700 C CA . PHE A 1 88 ? -5.517 -4.011 -2.323 1.00 85.12 88 PHE A CA 1
ATOM 701 C C . PHE A 1 88 ? -4.610 -3.108 -3.171 1.00 85.12 88 PHE A C 1
ATOM 703 O O . PHE A 1 88 ? -4.462 -3.332 -4.374 1.00 85.12 88 PHE A O 1
ATOM 710 N N . HIS A 1 89 ? -3.941 -2.138 -2.541 1.00 83.56 89 HIS A N 1
ATOM 711 C CA . HIS A 1 89 ? -2.971 -1.285 -3.228 1.00 83.56 89 HIS A CA 1
ATOM 712 C C . HIS A 1 89 ? -1.765 -2.085 -3.730 1.00 83.56 89 HIS A C 1
ATOM 714 O O . HIS A 1 89 ? -1.335 -1.870 -4.861 1.00 83.56 89 HIS A O 1
ATOM 720 N N . LEU A 1 90 ? -1.259 -3.040 -2.942 1.00 85.44 90 LEU A N 1
ATOM 721 C CA . LEU A 1 90 ? -0.172 -3.934 -3.345 1.00 85.44 90 LEU A CA 1
ATOM 722 C C . LEU A 1 90 ? -0.542 -4.731 -4.604 1.00 85.44 90 LEU A C 1
ATOM 724 O O . LEU A 1 90 ? 0.256 -4.797 -5.535 1.00 85.44 90 LEU A O 1
ATOM 728 N N . ILE A 1 91 ? -1.758 -5.287 -4.66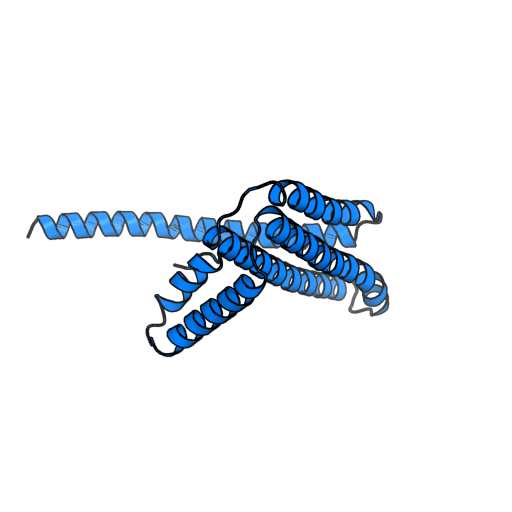9 1.00 86.81 91 ILE A N 1
ATOM 729 C CA . ILE A 1 91 ? -2.245 -6.032 -5.841 1.00 86.81 91 ILE A CA 1
ATOM 730 C C . ILE A 1 91 ? -2.264 -5.132 -7.082 1.00 86.81 91 ILE A C 1
ATOM 732 O O . ILE A 1 91 ? -1.743 -5.520 -8.128 1.00 86.81 91 ILE A O 1
ATOM 736 N N . ILE A 1 92 ? -2.814 -3.918 -6.972 1.00 86.94 92 ILE A N 1
ATOM 737 C CA . ILE A 1 92 ? -2.834 -2.953 -8.084 1.00 86.94 92 ILE A CA 1
ATOM 738 C C . ILE A 1 92 ? -1.409 -2.610 -8.529 1.00 86.94 92 ILE A C 1
ATOM 740 O O . ILE A 1 92 ? -1.124 -2.577 -9.727 1.00 86.94 92 ILE A O 1
ATOM 744 N N . LEU A 1 93 ? -0.505 -2.383 -7.576 1.00 84.56 93 LEU A N 1
ATOM 745 C CA . LEU A 1 93 ? 0.882 -2.034 -7.853 1.00 84.56 93 LEU A CA 1
ATOM 746 C C . LEU A 1 93 ? 1.625 -3.172 -8.562 1.00 84.56 93 LEU A C 1
ATOM 748 O O . LEU A 1 93 ? 2.332 -2.928 -9.536 1.00 84.56 93 LEU A O 1
ATOM 752 N N . VAL A 1 94 ? 1.428 -4.414 -8.116 1.00 85.25 94 VAL A N 1
ATOM 753 C CA . VAL A 1 94 ? 1.977 -5.624 -8.743 1.00 85.25 94 VAL A CA 1
ATOM 754 C C . VAL A 1 94 ? 1.483 -5.756 -10.182 1.00 85.25 94 VAL A C 1
ATOM 756 O O . VAL A 1 94 ? 2.294 -5.941 -11.088 1.00 85.25 94 VAL A O 1
ATOM 759 N N . VAL A 1 95 ? 0.179 -5.579 -10.423 1.00 87.25 95 VAL A N 1
ATOM 760 C CA . VAL A 1 95 ? -0.388 -5.588 -11.782 1.00 87.25 95 VAL A CA 1
ATOM 761 C C . VAL A 1 95 ? 0.245 -4.494 -12.644 1.00 87.25 95 VAL A C 1
ATOM 763 O O . VAL A 1 95 ? 0.660 -4.758 -13.773 1.00 87.25 95 VAL A O 1
ATOM 766 N N . PHE A 1 96 ? 0.384 -3.279 -12.114 1.00 87.75 96 PHE A N 1
ATOM 767 C CA . PHE A 1 96 ? 1.018 -2.171 -12.825 1.00 87.75 96 PHE A CA 1
ATOM 768 C C . PHE A 1 96 ? 2.484 -2.462 -13.182 1.00 87.75 96 PHE A C 1
ATOM 770 O O . PHE A 1 96 ? 2.911 -2.201 -14.307 1.00 87.75 96 PHE A O 1
ATOM 777 N N . VAL A 1 97 ? 3.255 -3.045 -12.260 1.00 85.44 97 VAL A N 1
ATOM 778 C CA . VAL A 1 97 ? 4.652 -3.432 -12.498 1.00 85.44 97 VAL A CA 1
ATOM 779 C C . VAL A 1 97 ? 4.759 -4.511 -13.574 1.00 85.44 97 VAL A C 1
ATOM 781 O O . VAL A 1 97 ? 5.609 -4.381 -14.457 1.00 85.44 97 VAL A O 1
ATOM 784 N N . ILE A 1 98 ? 3.880 -5.521 -13.563 1.00 85.75 98 ILE A N 1
ATOM 785 C CA . ILE A 1 98 ? 3.814 -6.535 -14.627 1.00 85.75 98 ILE A CA 1
ATOM 786 C C . ILE A 1 98 ? 3.569 -5.854 -15.977 1.00 85.75 98 ILE A C 1
ATOM 788 O O . ILE A 1 98 ? 4.323 -6.076 -16.922 1.00 85.75 98 ILE A O 1
ATOM 792 N N . LEU A 1 99 ? 2.566 -4.975 -16.070 1.00 87.19 99 LEU A N 1
ATOM 793 C CA . LEU A 1 99 ? 2.238 -4.267 -17.313 1.00 87.19 99 LEU A CA 1
ATOM 794 C C . LEU A 1 99 ? 3.399 -3.390 -17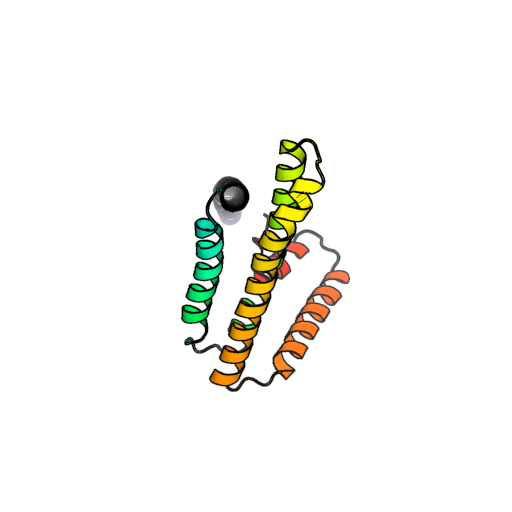.810 1.00 87.19 99 LEU A C 1
ATOM 796 O O . LEU A 1 99 ? 3.717 -3.391 -19.003 1.00 87.19 99 LEU A O 1
ATOM 800 N N . ARG A 1 100 ? 4.072 -2.672 -16.904 1.00 86.44 100 ARG A N 1
ATOM 801 C CA . ARG A 1 100 ? 5.232 -1.823 -17.219 1.00 86.44 100 ARG A CA 1
ATOM 802 C C . ARG A 1 100 ? 6.431 -2.650 -17.687 1.00 86.44 100 ARG A C 1
ATOM 804 O O . ARG A 1 100 ? 7.097 -2.256 -18.642 1.00 86.44 100 ARG A O 1
ATOM 811 N N . ASN A 1 101 ? 6.687 -3.795 -17.055 1.00 84.19 101 ASN A N 1
ATOM 812 C CA . ASN A 1 101 ? 7.764 -4.708 -17.436 1.00 84.19 101 ASN A CA 1
ATOM 813 C C . ASN A 1 101 ? 7.483 -5.381 -18.793 1.00 84.19 101 ASN A C 1
ATOM 815 O O . ASN A 1 101 ? 8.348 -5.375 -19.667 1.00 84.19 101 ASN A O 1
ATOM 819 N N . MET A 1 102 ? 6.250 -5.846 -19.021 1.00 85.94 102 MET A N 1
ATOM 820 C CA . MET A 1 102 ? 5.821 -6.434 -20.296 1.00 85.94 102 MET A CA 1
ATOM 821 C C . MET A 1 102 ? 5.901 -5.436 -21.453 1.00 85.94 102 MET A C 1
ATOM 823 O O . MET A 1 102 ? 6.361 -5.784 -22.539 1.00 85.94 102 MET A O 1
ATOM 827 N N . THR A 1 103 ? 5.525 -4.179 -21.212 1.00 87.38 103 THR A N 1
ATOM 828 C CA . THR A 1 103 ? 5.641 -3.111 -22.216 1.00 87.38 103 THR A CA 1
ATOM 829 C C . THR A 1 103 ? 7.104 -2.815 -22.558 1.00 87.38 103 THR A C 1
ATOM 831 O O . THR A 1 103 ? 7.431 -2.643 -23.730 1.00 87.38 103 THR A O 1
ATOM 834 N N . ALA A 1 104 ? 7.999 -2.799 -21.564 1.00 85.81 104 ALA A N 1
ATOM 835 C CA . ALA A 1 104 ? 9.429 -2.565 -21.779 1.00 85.81 104 ALA A CA 1
ATOM 836 C C . ALA A 1 104 ? 10.131 -3.725 -22.513 1.00 85.81 104 ALA A C 1
ATOM 838 O O . ALA A 1 104 ? 11.051 -3.489 -23.288 1.00 85.81 104 ALA A O 1
ATOM 839 N N . ASN A 1 105 ? 9.679 -4.964 -22.298 1.00 84.75 105 ASN A N 1
ATOM 840 C CA . ASN A 1 105 ? 10.283 -6.181 -22.851 1.00 84.75 105 ASN A CA 1
ATOM 841 C C . ASN A 1 105 ? 9.576 -6.712 -24.112 1.00 84.75 105 ASN A C 1
ATOM 843 O O . ASN A 1 105 ? 9.681 -7.899 -24.430 1.00 84.75 105 ASN A O 1
ATOM 847 N N . HIS A 1 106 ? 8.837 -5.853 -24.825 1.00 84.88 106 HIS A N 1
ATOM 848 C CA . HIS A 1 106 ? 8.098 -6.208 -26.046 1.00 84.88 106 HIS A CA 1
ATOM 849 C C . HIS A 1 106 ? 7.192 -7.443 -25.887 1.00 84.88 106 HIS A C 1
ATOM 851 O O . HIS A 1 106 ? 7.074 -8.258 -26.798 1.00 84.88 106 HIS A O 1
ATOM 857 N N . TRP A 1 107 ? 6.555 -7.587 -24.723 1.00 85.88 107 TRP A N 1
ATOM 858 C CA . TRP A 1 107 ? 5.620 -8.669 -24.403 1.00 85.88 107 TRP A CA 1
ATOM 859 C C . TRP A 1 107 ? 6.199 -10.090 -24.506 1.00 85.88 107 TRP A C 1
ATOM 861 O O . TRP A 1 107 ? 5.473 -11.053 -24.755 1.00 85.88 107 TRP A O 1
ATOM 871 N N . ARG A 1 108 ? 7.505 -10.252 -24.272 1.00 85.88 108 ARG A N 1
ATOM 872 C CA . ARG A 1 108 ? 8.134 -11.574 -24.184 1.00 85.88 108 ARG A CA 1
ATOM 873 C C . ARG A 1 108 ? 7.736 -12.309 -22.901 1.00 85.88 108 ARG A C 1
ATOM 875 O O . ARG A 1 108 ? 8.074 -11.875 -21.803 1.00 85.88 108 ARG A O 1
ATOM 882 N N . LEU A 1 109 ? 7.082 -13.461 -23.060 1.00 85.62 109 LEU A N 1
ATOM 883 C CA . LEU A 1 109 ? 6.629 -14.316 -21.954 1.00 85.62 109 LEU A CA 1
ATOM 884 C C . LEU A 1 109 ? 7.775 -14.911 -21.127 1.00 85.62 109 LEU A C 1
ATOM 886 O O . LEU A 1 109 ? 7.575 -15.164 -19.945 1.00 85.62 109 LEU A O 1
ATOM 890 N N . ASP A 1 110 ? 8.968 -15.084 -21.699 1.00 84.50 110 ASP A N 1
ATOM 891 C CA . ASP A 1 110 ? 10.123 -15.630 -20.968 1.00 84.50 110 ASP A CA 1
ATOM 892 C C . ASP A 1 110 ? 10.445 -14.785 -19.722 1.00 84.50 110 ASP A C 1
ATOM 894 O O . ASP A 1 110 ? 10.580 -15.315 -18.625 1.00 84.50 110 ASP A O 1
ATOM 898 N N . TYR A 1 111 ? 10.427 -13.452 -19.860 1.00 82.06 111 TYR A N 1
ATOM 899 C CA . TYR A 1 111 ? 10.630 -12.544 -18.726 1.00 82.06 111 TYR A CA 1
ATOM 900 C C . TYR A 1 111 ? 9.478 -12.568 -17.725 1.00 82.06 111 TYR A C 1
ATOM 902 O O . TYR A 1 111 ? 9.692 -12.301 -16.546 1.00 82.06 111 TYR A O 1
ATOM 910 N N . LEU A 1 112 ? 8.253 -12.860 -18.175 1.00 83.19 112 LEU A N 1
ATOM 911 C CA . LEU A 1 112 ? 7.112 -12.984 -17.273 1.00 83.19 112 LEU A CA 1
ATOM 912 C C . LEU A 1 112 ? 7.287 -14.196 -16.355 1.00 83.19 112 LEU A C 1
ATOM 914 O O . LEU A 1 112 ? 7.023 -14.080 -15.162 1.00 83.19 112 LEU A O 1
ATOM 918 N N . TYR A 1 113 ? 7.745 -15.329 -16.895 1.00 84.75 113 TYR A N 1
ATOM 919 C CA . TYR A 1 113 ? 8.026 -16.529 -16.105 1.00 84.75 113 TYR A CA 1
ATOM 920 C C . TYR A 1 113 ? 9.150 -16.308 -15.094 1.00 84.75 113 TYR A C 1
ATOM 922 O O . TYR A 1 113 ? 9.023 -16.774 -13.963 1.00 84.75 113 TYR A O 1
ATOM 930 N N . ASP A 1 114 ? 10.184 -15.553 -15.465 1.00 83.50 114 ASP A N 1
ATOM 931 C CA . ASP A 1 114 ? 11.269 -15.188 -14.548 1.00 83.50 114 ASP A CA 1
ATOM 932 C C . ASP A 1 114 ? 10.808 -14.200 -13.457 1.00 83.50 114 ASP A C 1
ATOM 934 O O . ASP A 1 114 ? 11.244 -14.292 -12.314 1.00 83.50 114 ASP A O 1
ATOM 938 N N . LEU A 1 115 ? 9.885 -13.281 -13.776 1.00 81.31 115 LEU A N 1
ATOM 939 C CA . LEU A 1 115 ? 9.373 -12.258 -12.850 1.00 81.31 115 LEU A CA 1
ATOM 940 C C . LEU A 1 115 ? 8.298 -12.786 -11.88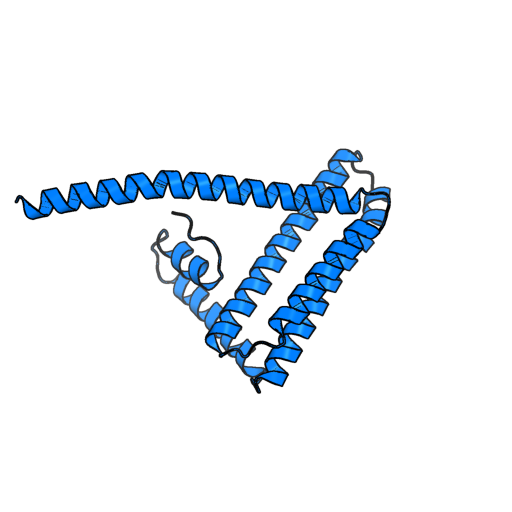1 1.00 81.31 115 LEU A C 1
ATOM 942 O O . LEU A 1 115 ? 8.144 -12.287 -10.764 1.00 81.31 115 LEU A O 1
ATOM 946 N N . LEU A 1 116 ? 7.513 -13.775 -12.307 1.00 84.25 116 LEU A N 1
ATOM 947 C CA . LEU A 1 116 ? 6.400 -14.325 -11.536 1.00 84.25 116 LEU A CA 1
ATOM 948 C C . LEU A 1 116 ? 6.786 -14.853 -10.137 1.00 84.25 116 LEU A C 1
ATOM 950 O O . LEU A 1 116 ? 6.080 -14.501 -9.189 1.00 84.25 116 LEU A O 1
ATOM 954 N N . PRO A 1 117 ? 7.848 -15.669 -9.946 1.00 85.12 117 PRO A N 1
ATOM 955 C CA . PRO A 1 117 ? 8.202 -16.186 -8.622 1.00 85.12 117 PRO A CA 1
ATOM 956 C C . PRO A 1 117 ? 8.549 -15.069 -7.637 1.00 85.12 117 PRO A C 1
ATOM 958 O O . PRO A 1 117 ? 8.179 -15.157 -6.468 1.00 85.12 117 PRO A O 1
ATOM 961 N N . ASP A 1 118 ? 9.175 -13.997 -8.116 1.00 83.44 118 ASP A N 1
ATOM 962 C CA . ASP A 1 118 ? 9.573 -12.859 -7.297 1.00 83.44 118 ASP A CA 1
ATOM 963 C C . ASP A 1 118 ? 8.357 -12.057 -6.801 1.00 83.44 118 ASP A C 1
ATOM 965 O O . ASP A 1 118 ? 8.221 -11.761 -5.610 1.00 83.44 118 ASP A O 1
ATOM 969 N N . LEU A 1 119 ? 7.403 -11.781 -7.697 1.00 83.81 119 LEU A N 1
ATOM 970 C CA . LEU A 1 119 ? 6.130 -11.136 -7.348 1.00 83.81 119 LEU A CA 1
ATOM 971 C C . LEU A 1 119 ? 5.296 -12.001 -6.392 1.00 83.81 119 LEU A C 1
ATOM 973 O O . LEU A 1 119 ? 4.711 -11.494 -5.431 1.00 83.81 119 LEU A O 1
ATOM 977 N N . MET A 1 120 ? 5.251 -13.312 -6.646 1.00 85.62 120 MET A N 1
ATOM 978 C CA . MET A 1 120 ? 4.543 -14.270 -5.800 1.00 85.62 120 MET A CA 1
ATOM 979 C C . MET A 1 120 ? 5.176 -14.366 -4.413 1.00 85.62 120 MET A C 1
ATOM 981 O O . MET A 1 120 ? 4.446 -14.415 -3.427 1.00 85.62 120 MET A O 1
ATOM 985 N N . ALA A 1 121 ? 6.507 -14.344 -4.312 1.00 85.12 121 ALA A N 1
ATOM 986 C CA . ALA A 1 121 ? 7.207 -14.356 -3.033 1.00 85.12 121 ALA A CA 1
ATOM 987 C C . ALA A 1 121 ? 6.829 -13.143 -2.173 1.00 85.12 121 ALA A C 1
ATOM 989 O O . ALA A 1 121 ? 6.524 -13.317 -0.994 1.00 85.12 121 ALA A O 1
ATOM 990 N N . ILE A 1 122 ? 6.753 -11.942 -2.761 1.00 84.19 122 ILE A N 1
ATOM 991 C CA . ILE A 1 122 ? 6.293 -10.738 -2.051 1.00 84.19 122 ILE A CA 1
ATOM 992 C C . ILE A 1 122 ? 4.845 -10.906 -1.581 1.00 84.19 122 ILE A C 1
ATOM 994 O O . ILE A 1 122 ? 4.575 -10.744 -0.392 1.00 84.19 122 ILE A O 1
ATOM 998 N N . GLY A 1 123 ? 3.924 -11.299 -2.468 1.00 84.44 123 GLY A N 1
ATOM 999 C CA . GLY A 1 123 ? 2.513 -11.468 -2.106 1.00 84.44 123 GLY A CA 1
ATOM 1000 C C . GLY A 1 123 ? 2.284 -12.534 -1.029 1.00 84.44 123 GLY A C 1
ATOM 1001 O O . GLY A 1 123 ? 1.527 -12.317 -0.085 1.00 84.44 123 GLY A O 1
ATOM 1002 N N . ILE A 1 124 ? 2.974 -13.673 -1.127 1.00 86.31 124 ILE A N 1
ATOM 1003 C CA . ILE A 1 124 ? 2.903 -14.745 -0.127 1.00 86.31 124 ILE A CA 1
ATOM 1004 C C . ILE A 1 124 ? 3.508 -14.274 1.196 1.00 86.31 124 ILE A C 1
ATOM 1006 O O . ILE A 1 124 ? 2.916 -14.516 2.248 1.00 86.31 124 ILE A O 1
ATOM 1010 N N . SER A 1 125 ? 4.656 -13.589 1.160 1.00 85.62 125 SER A N 1
ATOM 1011 C CA . SER A 1 125 ? 5.291 -13.065 2.372 1.00 85.62 125 SER A CA 1
ATOM 1012 C C . SER A 1 125 ? 4.379 -12.088 3.110 1.00 85.62 125 SER A C 1
ATOM 1014 O O . SER A 1 125 ? 4.247 -12.202 4.324 1.00 85.62 125 SER A O 1
ATOM 1016 N N . GLU A 1 126 ? 3.659 -11.229 2.389 1.00 86.06 126 GLU A N 1
ATOM 1017 C CA . GLU A 1 126 ? 2.707 -10.283 2.970 1.00 86.06 126 GLU A CA 1
ATOM 1018 C C . GLU A 1 126 ? 1.543 -10.992 3.667 1.00 86.06 126 GLU A C 1
ATOM 1020 O O . GLU A 1 126 ? 1.249 -10.746 4.839 1.00 86.06 126 GLU A O 1
ATOM 1025 N N . ILE A 1 127 ? 0.918 -11.950 2.975 1.00 86.75 127 ILE A N 1
ATOM 1026 C CA . ILE A 1 127 ? -0.197 -12.727 3.529 1.00 86.75 127 ILE A CA 1
ATOM 1027 C C . ILE A 1 127 ? 0.243 -13.475 4.791 1.00 86.75 127 ILE A C 1
ATOM 1029 O O . ILE A 1 127 ? -0.500 -13.506 5.776 1.00 86.75 127 ILE A O 1
ATOM 1033 N N . LEU A 1 128 ? 1.440 -14.071 4.770 1.00 86.88 128 LEU A N 1
ATOM 1034 C CA . LEU A 1 128 ? 1.999 -14.800 5.905 1.00 86.88 128 LEU A CA 1
ATOM 1035 C C . LEU A 1 128 ? 2.303 -13.875 7.085 1.00 86.88 128 LEU A C 1
ATOM 1037 O O . LEU A 1 128 ? 1.928 -14.194 8.213 1.00 86.88 128 LEU A O 1
ATOM 1041 N N . ILE A 1 129 ? 2.963 -12.741 6.843 1.00 86.81 129 ILE A N 1
ATOM 1042 C CA . ILE A 1 129 ? 3.349 -11.785 7.886 1.00 86.81 129 ILE A CA 1
ATOM 1043 C C . ILE A 1 129 ? 2.111 -11.241 8.596 1.00 86.81 129 ILE A C 1
ATOM 1045 O O . ILE A 1 129 ? 2.041 -11.267 9.824 1.00 86.81 129 ILE A O 1
ATOM 1049 N N . ASP A 1 130 ? 1.090 -10.847 7.850 1.00 85.81 130 ASP A N 1
ATOM 1050 C CA . ASP A 1 130 ? -0.174 -10.405 8.428 1.00 85.81 130 ASP A CA 1
ATOM 1051 C C . ASP A 1 130 ? -0.922 -11.521 9.164 1.00 85.81 130 ASP A C 1
ATOM 1053 O O . ASP A 1 130 ? -1.506 -11.285 10.222 1.00 85.81 130 ASP A O 1
ATOM 1057 N N . ALA A 1 131 ? -0.910 -12.755 8.645 1.00 85.56 131 ALA A N 1
ATOM 1058 C CA . ALA A 1 131 ? -1.510 -13.887 9.348 1.00 85.56 131 ALA A CA 1
ATOM 1059 C C . ALA A 1 131 ? -0.835 -14.097 10.713 1.00 85.56 131 ALA A C 1
ATOM 1061 O O . ALA A 1 131 ? -1.523 -14.278 11.722 1.00 85.56 131 ALA A O 1
ATOM 1062 N N . PHE A 1 132 ? 0.497 -13.984 10.771 1.00 86.75 132 PHE A N 1
ATOM 1063 C CA . PHE A 1 132 ? 1.232 -13.977 12.034 1.00 86.75 132 PHE A CA 1
ATOM 1064 C C . PHE A 1 132 ? 0.837 -12.787 12.909 1.00 86.75 132 PHE A C 1
ATOM 1066 O O . PHE A 1 132 ? 0.551 -12.985 14.090 1.00 86.75 132 PHE A O 1
ATOM 1073 N N . LYS A 1 133 ? 0.754 -11.575 12.351 1.00 86.56 133 LYS A N 1
ATOM 1074 C CA . LYS A 1 133 ? 0.339 -10.353 13.059 1.00 86.56 133 LYS A CA 1
ATOM 1075 C C . LYS A 1 133 ? -0.999 -10.554 13.772 1.00 86.56 133 LYS A C 1
ATOM 1077 O O . LYS A 1 133 ? -1.081 -10.412 14.992 1.00 86.56 133 LYS A O 1
ATOM 1082 N N . HIS A 1 134 ? -2.026 -10.986 13.043 1.00 83.94 134 HIS A N 1
ATOM 1083 C CA . HIS A 1 134 ? -3.360 -11.236 13.587 1.00 83.94 134 HIS A CA 1
ATOM 1084 C C . HIS A 1 134 ? -3.392 -12.400 14.587 1.00 83.94 134 HIS A C 1
ATOM 1086 O O . HIS A 1 134 ? -4.089 -12.308 15.603 1.00 83.94 134 HIS A O 1
ATOM 1092 N N . ALA A 1 135 ? -2.624 -13.469 14.359 1.00 84.44 135 ALA A N 1
ATOM 1093 C CA . ALA A 1 135 ? -2.534 -14.596 15.289 1.00 84.44 135 ALA A CA 1
ATOM 1094 C C . ALA A 1 135 ? -1.867 -14.198 16.616 1.00 84.44 135 ALA A C 1
ATOM 1096 O O . ALA A 1 135 ? -2.338 -14.574 17.690 1.00 84.44 135 ALA A O 1
ATOM 1097 N N . PHE A 1 136 ? -0.805 -13.391 16.567 1.00 84.00 136 PHE A N 1
ATOM 1098 C CA . PHE A 1 136 ? -0.145 -12.884 17.767 1.00 84.00 136 PHE A CA 1
ATOM 1099 C C . PHE A 1 136 ? -1.023 -11.881 18.512 1.00 84.00 136 PHE A C 1
ATOM 1101 O O . PHE A 1 136 ? -1.188 -12.020 19.720 1.00 84.00 136 PHE A O 1
ATOM 1108 N N . ILE A 1 137 ? -1.637 -10.919 17.819 1.00 83.88 137 ILE A N 1
ATOM 1109 C CA . ILE A 1 137 ? -2.478 -9.901 18.462 1.00 83.88 137 ILE A CA 1
ATOM 1110 C C . ILE A 1 137 ? -3.692 -10.537 19.147 1.00 83.88 137 ILE A C 1
ATOM 1112 O O . ILE A 1 137 ? -3.990 -10.190 20.291 1.00 83.88 137 ILE A O 1
ATOM 1116 N N . THR A 1 138 ? -4.369 -11.486 18.495 1.00 81.56 138 THR A N 1
ATOM 1117 C CA . THR A 1 138 ? -5.524 -12.182 19.091 1.00 81.56 138 THR A CA 1
ATOM 1118 C C . THR A 1 138 ? -5.123 -13.008 20.307 1.00 81.56 138 THR A C 1
ATOM 1120 O O . THR A 1 138 ? -5.783 -12.919 21.340 1.00 81.56 138 THR A O 1
ATOM 1123 N N . LYS A 1 139 ? -3.998 -13.731 20.226 1.00 81.19 139 LYS A N 1
ATOM 1124 C CA . LYS A 1 139 ? -3.473 -14.547 21.327 1.00 81.19 139 LYS A CA 1
ATOM 1125 C C . LYS A 1 139 ? -2.964 -13.715 22.509 1.00 81.19 139 LYS A C 1
ATOM 1127 O O . LYS A 1 139 ? -3.186 -14.100 23.649 1.00 81.19 139 LYS A O 1
ATOM 1132 N N . PHE A 1 140 ? -2.298 -12.583 22.265 1.00 81.31 140 PHE A N 1
ATOM 1133 C CA . PHE A 1 140 ? -1.774 -11.712 23.329 1.00 81.31 140 PHE A CA 1
ATOM 1134 C C . PHE A 1 140 ? -2.848 -10.853 24.008 1.00 81.31 140 PHE A C 1
ATOM 1136 O O . PHE A 1 140 ? -2.677 -10.489 25.170 1.00 81.31 140 PHE A O 1
ATOM 1143 N N . ASN A 1 141 ? -3.931 -10.507 23.306 1.00 79.00 141 ASN A N 1
ATOM 1144 C CA . ASN A 1 141 ? -5.014 -9.675 23.847 1.00 79.00 141 ASN A CA 1
ATOM 1145 C C . ASN A 1 141 ? -6.245 -10.493 24.290 1.00 79.00 141 ASN A C 1
ATOM 1147 O O . ASN A 1 141 ? -7.254 -9.889 24.644 1.00 79.00 141 ASN A O 1
ATOM 1151 N N . ASP A 1 142 ? -6.167 -11.830 24.264 1.00 80.56 142 ASP A N 1
ATOM 1152 C CA . ASP A 1 142 ? -7.257 -12.763 24.602 1.00 80.56 142 ASP A CA 1
ATOM 1153 C C . ASP A 1 142 ? -8.576 -12.444 23.867 1.00 80.56 142 ASP A C 1
ATOM 1155 O O . ASP A 1 142 ? -9.669 -12.387 24.432 1.00 80.56 142 ASP A O 1
ATOM 1159 N N . ILE A 1 143 ? -8.466 -12.155 22.568 1.00 77.31 143 ILE A N 1
ATOM 1160 C CA . ILE A 1 143 ? -9.608 -11.790 21.726 1.00 77.31 143 ILE A CA 1
ATOM 1161 C C . ILE A 1 143 ? -10.088 -13.042 20.992 1.00 77.31 143 ILE A C 1
ATOM 1163 O O . ILE A 1 143 ? -9.351 -13.626 20.200 1.00 77.31 143 ILE A O 1
ATOM 1167 N N . SER A 1 144 ? -11.350 -13.424 21.212 1.00 75.38 144 SER A N 1
ATOM 1168 C CA . SER A 1 144 ? -11.980 -14.538 20.494 1.00 75.38 144 SER A CA 1
ATOM 1169 C C . SER A 1 144 ? -12.002 -14.301 18.978 1.00 75.38 144 SER A C 1
ATOM 1171 O O . SER A 1 144 ? -12.324 -13.204 18.516 1.00 75.38 144 SER A O 1
ATOM 1173 N N . TYR A 1 145 ? -11.729 -15.351 18.196 1.00 72.38 145 TYR A N 1
ATOM 1174 C CA . TYR A 1 145 ? -11.744 -15.311 16.726 1.00 72.38 145 TYR A CA 1
ATOM 1175 C C . TYR A 1 145 ? -13.105 -14.880 16.150 1.00 72.38 145 TYR A C 1
ATOM 1177 O O . TYR A 1 145 ? -13.165 -14.351 15.040 1.00 72.38 145 TYR A O 1
ATOM 1185 N N . ILE A 1 146 ? -14.186 -15.067 16.918 1.00 76.56 146 ILE A N 1
ATOM 1186 C CA . ILE A 1 146 ? -15.565 -14.701 16.559 1.00 76.56 146 ILE A CA 1
ATOM 1187 C C . ILE A 1 146 ? -15.670 -13.201 16.233 1.00 76.56 146 ILE A C 1
ATOM 1189 O O . ILE A 1 146 ? -16.469 -12.799 15.395 1.00 76.56 146 ILE A O 1
ATOM 1193 N N . VAL A 1 147 ? -14.788 -12.373 16.801 1.00 76.38 147 VAL A N 1
ATOM 1194 C CA . VAL A 1 147 ? -14.746 -10.928 16.541 1.00 76.38 147 VAL A CA 1
ATOM 1195 C C . VAL A 1 147 ? -14.484 -10.601 15.062 1.00 76.38 147 VAL A C 1
ATOM 1197 O O . VAL A 1 147 ? -14.986 -9.594 14.574 1.00 76.38 147 VAL A O 1
ATOM 1200 N N . TYR A 1 148 ? -13.779 -11.450 14.302 1.00 77.62 148 TYR A N 1
ATOM 1201 C CA . TYR A 1 148 ? -13.623 -11.231 12.854 1.00 77.62 148 TYR A CA 1
ATOM 1202 C C . TYR A 1 148 ? -14.920 -11.473 12.074 1.00 77.62 148 TYR A C 1
ATOM 1204 O O . TYR A 1 148 ? -15.143 -10.827 11.049 1.00 77.62 148 TYR A O 1
ATOM 1212 N N . GLN A 1 149 ? -15.797 -12.362 12.553 1.00 76.12 149 GLN A N 1
ATOM 1213 C CA . GLN A 1 149 ? -17.128 -12.512 11.964 1.00 76.12 149 GLN A CA 1
ATOM 1214 C C . GLN A 1 149 ? -17.972 -11.266 12.232 1.00 76.12 149 GLN A C 1
ATOM 1216 O O . GLN A 1 149 ? -18.599 -10.770 11.300 1.00 76.12 149 GLN A O 1
ATOM 1221 N N . ASP A 1 150 ? -17.899 -10.700 13.442 1.00 79.56 150 ASP A N 1
ATOM 1222 C CA . ASP A 1 150 ? -18.548 -9.423 13.772 1.00 79.56 150 ASP A CA 1
ATOM 1223 C C . ASP A 1 150 ? -18.028 -8.266 12.903 1.00 79.56 150 ASP A C 1
ATOM 1225 O O . ASP A 1 150 ? -18.780 -7.373 12.515 1.00 79.56 150 ASP A O 1
ATOM 1229 N N . PHE A 1 151 ? -16.738 -8.274 12.558 1.00 80.12 151 PHE A N 1
ATOM 1230 C CA . PHE A 1 151 ? -16.158 -7.298 11.635 1.00 80.12 151 PHE A CA 1
ATOM 1231 C C . PHE A 1 151 ? -16.740 -7.444 10.230 1.00 80.12 151 PHE A C 1
ATOM 1233 O O . PHE A 1 151 ? -17.175 -6.457 9.644 1.00 80.12 151 PHE A O 1
ATOM 1240 N N . SER A 1 152 ? -16.802 -8.668 9.702 1.00 75.75 152 SER A N 1
ATOM 1241 C CA . SER A 1 152 ? -17.371 -8.926 8.377 1.00 75.75 152 SER A CA 1
ATOM 1242 C C . SER A 1 152 ? -18.863 -8.594 8.313 1.00 75.75 152 SER A C 1
ATOM 1244 O O . SER A 1 152 ? -19.300 -7.993 7.333 1.00 75.75 152 SER A O 1
ATOM 1246 N N . THR A 1 153 ? -19.639 -8.907 9.355 1.00 78.88 153 THR A N 1
ATOM 1247 C CA . THR A 1 153 ? -21.062 -8.547 9.425 1.00 78.88 153 THR A CA 1
ATOM 1248 C C . THR A 1 153 ? -21.260 -7.047 9.586 1.00 78.88 153 THR A C 1
ATOM 1250 O O . THR A 1 153 ? -22.155 -6.503 8.950 1.00 78.88 153 THR A O 1
ATOM 1253 N N . THR A 1 154 ? -20.402 -6.356 10.344 1.00 80.25 154 THR A N 1
ATOM 1254 C CA . THR A 1 154 ? -20.411 -4.887 10.427 1.00 80.25 154 THR A CA 1
ATOM 1255 C C . THR A 1 154 ? -20.109 -4.264 9.066 1.00 80.25 154 THR A C 1
ATOM 1257 O O . THR A 1 154 ? -20.835 -3.368 8.653 1.00 80.25 154 THR A O 1
ATOM 1260 N N . LEU A 1 155 ? -19.110 -4.765 8.325 1.00 76.88 155 LEU A N 1
ATOM 1261 C CA . LEU A 1 155 ? -18.850 -4.307 6.955 1.00 76.88 155 LEU A CA 1
ATOM 1262 C C . LEU A 1 155 ? -20.026 -4.604 6.023 1.00 76.88 155 LEU A C 1
ATOM 1264 O O . LEU A 1 155 ? -20.419 -3.740 5.250 1.00 76.88 155 LEU A O 1
ATOM 1268 N N . ALA A 1 156 ? -20.589 -5.812 6.074 1.00 78.31 156 ALA A N 1
ATOM 1269 C CA . ALA A 1 156 ? -21.709 -6.196 5.222 1.00 78.31 156 ALA A CA 1
ATOM 1270 C C . ALA A 1 156 ? -22.957 -5.359 5.523 1.00 78.31 156 ALA A C 1
ATOM 1272 O O . ALA A 1 156 ? -23.654 -4.947 4.599 1.00 78.31 156 ALA A O 1
ATOM 1273 N N . PHE A 1 157 ? -23.213 -5.072 6.800 1.00 78.81 157 PHE A N 1
ATOM 1274 C CA . PHE A 1 157 ? -24.286 -4.191 7.237 1.00 78.81 157 PHE A CA 1
ATOM 1275 C C . PHE A 1 157 ? -24.030 -2.744 6.816 1.00 78.81 157 PHE A C 1
ATOM 1277 O O . PHE A 1 157 ? -24.940 -2.121 6.280 1.00 78.81 157 PHE A O 1
ATOM 1284 N N . ASP A 1 158 ? -22.807 -2.231 6.984 1.00 74.62 158 ASP A N 1
ATOM 1285 C CA . ASP A 1 158 ? -22.425 -0.895 6.518 1.00 74.62 158 ASP A CA 1
ATOM 1286 C C . ASP A 1 158 ? -22.630 -0.799 4.991 1.00 74.62 158 ASP A C 1
ATOM 1288 O O . ASP A 1 158 ? -23.329 0.099 4.537 1.00 74.62 158 ASP A O 1
ATOM 1292 N N . VAL A 1 159 ? -22.174 -1.779 4.198 1.00 73.56 159 VAL A N 1
ATOM 1293 C CA . VAL A 1 159 ? -22.378 -1.833 2.733 1.00 73.56 159 VAL A CA 1
ATOM 1294 C C . VAL A 1 159 ? -23.857 -1.963 2.344 1.00 73.56 159 VAL A C 1
ATOM 1296 O O . VAL A 1 159 ? -24.306 -1.320 1.394 1.00 73.56 159 VAL A O 1
ATOM 1299 N N . ALA A 1 160 ? -24.632 -2.794 3.044 1.00 75.38 160 ALA A N 1
ATOM 1300 C CA . ALA A 1 160 ? -26.053 -2.992 2.762 1.00 75.38 160 ALA A CA 1
ATOM 1301 C C . ALA A 1 160 ? -26.870 -1.736 3.090 1.00 75.38 160 ALA A C 1
ATOM 1303 O O . ALA A 1 160 ? -27.672 -1.290 2.270 1.00 75.38 160 ALA A O 1
ATOM 1304 N N . LYS A 1 161 ? -26.604 -1.113 4.241 1.00 68.88 161 LYS A N 1
ATOM 1305 C CA . LYS A 1 161 ? -27.199 0.162 4.647 1.00 68.88 161 LYS A CA 1
ATOM 1306 C C . LYS A 1 161 ? -26.804 1.295 3.692 1.00 68.88 161 LYS A C 1
ATOM 1308 O O . LYS A 1 161 ? -27.641 2.137 3.371 1.00 68.88 161 LYS A O 1
ATOM 1313 N N . SER A 1 162 ? -25.578 1.274 3.160 1.00 55.50 162 SER A N 1
ATOM 1314 C CA . SER A 1 162 ? -25.121 2.196 2.113 1.00 55.50 162 SER A CA 1
ATOM 1315 C C . SER A 1 162 ? -25.872 2.053 0.781 1.00 55.50 162 SER A C 1
ATOM 1317 O O . SER A 1 162 ? -25.840 2.991 -0.011 1.00 55.50 162 SER A O 1
ATOM 1319 N N . ARG A 1 163 ? -26.563 0.932 0.507 1.00 57.19 163 ARG A N 1
ATOM 1320 C CA . ARG A 1 163 ? -27.385 0.763 -0.711 1.00 57.19 163 ARG A CA 1
ATOM 1321 C C . ARG A 1 163 ? -28.793 1.355 -0.597 1.00 57.19 163 ARG A C 1
ATOM 1323 O O . ARG A 1 163 ? -29.390 1.634 -1.631 1.00 57.19 163 ARG A O 1
ATOM 1330 N N . GLU A 1 164 ? -29.325 1.548 0.611 1.00 58.38 164 GLU A N 1
ATOM 1331 C CA . GLU A 1 164 ? -30.670 2.119 0.811 1.00 58.38 164 GLU A CA 1
ATOM 1332 C C . GLU A 1 164 ? -30.676 3.659 0.847 1.00 58.38 164 GLU A C 1
ATOM 1334 O O . GLU A 1 164 ? -31.661 4.286 0.456 1.00 58.38 164 GLU A O 1
ATOM 1339 N N . GLN A 1 165 ? -29.580 4.301 1.267 1.00 52.00 165 GLN A N 1
ATOM 1340 C CA . GLN A 1 165 ? -29.487 5.764 1.352 1.00 52.00 165 GLN A CA 1
ATOM 1341 C C . GLN A 1 165 ? -28.975 6.371 0.035 1.00 52.00 165 GLN A C 1
ATOM 1343 O O . GLN A 1 165 ? -27.779 6.495 -0.208 1.00 52.00 165 GLN A O 1
ATOM 1348 N N . THR A 1 166 ? -29.911 6.765 -0.832 1.00 45.38 166 THR A N 1
ATOM 1349 C CA . THR A 1 166 ? -29.648 7.400 -2.137 1.00 45.38 166 THR A CA 1
ATOM 1350 C C . THR A 1 166 ? -29.237 8.875 -1.967 1.00 45.38 166 THR A C 1
ATOM 1352 O O . THR A 1 166 ? -30.037 9.779 -2.193 1.00 45.38 166 THR A O 1
ATOM 1355 N N . ALA A 1 167 ? -27.996 9.135 -1.544 1.00 43.78 167 ALA A N 1
ATOM 1356 C CA . ALA A 1 167 ? -27.355 10.456 -1.609 1.00 43.78 167 ALA A CA 1
ATOM 1357 C C . ALA A 1 167 ? -25.848 10.286 -1.871 1.00 43.78 167 ALA A C 1
ATOM 1359 O O . ALA A 1 167 ? -25.048 10.049 -0.971 1.00 43.78 167 ALA A O 1
ATOM 1360 N N . SER A 1 168 ? -25.468 10.363 -3.142 1.00 47.91 168 SER A N 1
ATOM 1361 C CA . SER A 1 168 ? -24.205 9.864 -3.702 1.00 47.91 168 SER A CA 1
ATOM 1362 C C . SER A 1 168 ? -22.920 10.595 -3.265 1.00 47.91 168 SER A C 1
ATOM 1364 O O . SER A 1 168 ? -21.838 10.136 -3.614 1.00 47.91 168 SER A O 1
ATOM 1366 N N . GLY A 1 169 ? -23.016 11.715 -2.535 1.00 52.03 169 GLY A N 1
ATOM 1367 C CA . GLY A 1 169 ? -21.868 12.538 -2.106 1.00 52.03 169 GLY A CA 1
ATOM 1368 C C . GLY A 1 169 ? -21.308 12.168 -0.727 1.00 52.03 169 GLY A C 1
ATOM 1369 O O . GLY A 1 169 ? -20.118 11.908 -0.598 1.00 52.03 169 GLY A O 1
ATOM 1370 N N . ASP A 1 170 ? -22.169 12.027 0.287 1.00 49.16 170 ASP A N 1
ATOM 1371 C CA . ASP A 1 170 ? -21.772 11.618 1.654 1.00 49.16 170 ASP A CA 1
ATOM 1372 C C . ASP A 1 170 ? -21.411 10.116 1.754 1.00 49.16 170 ASP A C 1
ATOM 1374 O O . ASP A 1 170 ? -20.850 9.642 2.746 1.00 49.16 170 ASP A O 1
ATOM 1378 N N . PHE A 1 171 ? -21.746 9.372 0.694 1.00 51.38 171 PHE A N 1
ATOM 1379 C CA . PHE A 1 171 ? -21.630 7.925 0.510 1.00 51.38 171 PHE A CA 1
ATOM 1380 C C . PHE A 1 171 ? -20.191 7.401 0.585 1.00 51.38 171 PHE A C 1
ATOM 1382 O O . PHE A 1 171 ? -19.908 6.437 1.299 1.00 51.38 171 PHE A O 1
ATOM 1389 N N . ALA A 1 172 ? -19.280 8.026 -0.161 1.00 51.44 172 ALA A N 1
ATOM 1390 C CA . ALA A 1 172 ? -17.885 7.613 -0.185 1.00 51.44 172 ALA A CA 1
ATOM 1391 C C . ALA A 1 172 ? -17.179 8.059 1.099 1.00 51.44 172 ALA A C 1
ATOM 1393 O O . ALA A 1 172 ? -16.408 7.289 1.658 1.00 51.44 172 ALA A O 1
ATOM 1394 N N . ASP A 1 173 ? -17.501 9.248 1.614 1.00 54.06 173 ASP A N 1
ATOM 1395 C CA . ASP A 1 173 ? -16.811 9.901 2.732 1.00 54.06 173 ASP A CA 1
ATOM 1396 C C . ASP A 1 173 ? -16.811 9.061 4.022 1.00 54.06 173 ASP A C 1
ATOM 1398 O O . ASP A 1 173 ? -15.759 8.829 4.622 1.00 54.06 173 ASP A O 1
ATOM 1402 N N . GLN A 1 174 ? -17.966 8.532 4.442 1.00 52.72 174 GLN A N 1
ATOM 1403 C CA . GLN A 1 174 ? -18.077 7.808 5.718 1.00 52.72 174 GLN A CA 1
ATOM 1404 C C . GLN A 1 174 ? -17.429 6.417 5.686 1.00 52.72 174 GLN A C 1
ATOM 1406 O O . GLN A 1 174 ? -16.738 6.026 6.633 1.00 52.72 174 GLN A O 1
ATOM 1411 N N . VAL A 1 175 ? -17.622 5.678 4.591 1.00 54.38 175 VAL A N 1
ATOM 1412 C CA . VAL A 1 175 ? -17.017 4.353 4.387 1.00 54.38 175 VAL A CA 1
ATOM 1413 C C . VAL A 1 175 ? -15.511 4.495 4.168 1.00 54.38 175 VAL A C 1
ATOM 1415 O O . VAL A 1 175 ? -14.725 3.754 4.760 1.00 54.38 175 VAL A O 1
ATOM 1418 N N . SER A 1 176 ? -15.104 5.517 3.411 1.00 54.06 176 SER A N 1
ATOM 1419 C CA . SER A 1 176 ? -13.710 5.886 3.194 1.00 54.06 176 SER A CA 1
ATOM 1420 C C . SER A 1 176 ? -13.009 6.176 4.519 1.00 54.06 176 SER A C 1
ATOM 1422 O O . SER A 1 176 ? -11.993 5.558 4.826 1.00 54.06 176 SER A O 1
ATOM 1424 N N . ARG A 1 177 ? -13.600 7.011 5.381 1.00 57.84 177 ARG A N 1
ATOM 1425 C CA . ARG A 1 177 ? -13.026 7.369 6.690 1.00 57.84 177 ARG A CA 1
ATOM 1426 C C . ARG A 1 177 ? -12.887 6.187 7.648 1.00 57.84 177 ARG A C 1
ATOM 1428 O O . ARG A 1 177 ? -11.949 6.174 8.441 1.00 57.84 177 ARG A O 1
ATOM 1435 N N . ARG A 1 178 ? -13.776 5.188 7.581 1.00 56.59 178 ARG A N 1
ATOM 1436 C CA . ARG A 1 178 ? -13.680 3.965 8.403 1.00 56.59 178 ARG A CA 1
ATOM 1437 C C . ARG A 1 178 ? -12.684 2.943 7.867 1.00 56.59 178 ARG A C 1
ATOM 1439 O O . ARG A 1 178 ? -11.981 2.327 8.660 1.00 56.59 178 ARG A O 1
ATOM 1446 N N . MET A 1 179 ? -12.606 2.783 6.550 1.00 54.53 179 MET A N 1
ATOM 1447 C CA . MET A 1 179 ? -11.642 1.887 5.902 1.00 54.53 179 MET A CA 1
ATOM 1448 C C . MET A 1 179 ? -10.248 2.525 5.737 1.00 54.53 179 MET A C 1
ATOM 1450 O O . MET A 1 179 ? -9.332 1.901 5.208 1.00 54.53 179 MET A O 1
ATOM 1454 N N . GLY A 1 180 ? -10.076 3.775 6.180 1.00 52.47 180 GLY A N 1
ATOM 1455 C CA . GLY A 1 180 ? -8.833 4.531 6.049 1.00 52.47 180 GLY A CA 1
ATOM 1456 C C . GLY A 1 180 ? -8.564 5.040 4.630 1.00 52.47 180 GLY A C 1
ATOM 1457 O O . GLY A 1 180 ? -7.464 5.517 4.356 1.00 52.47 180 GLY A O 1
ATOM 1458 N N . PHE A 1 181 ? -9.518 4.947 3.709 1.00 45.97 181 PHE A N 1
ATOM 1459 C CA . PHE A 1 181 ? -9.411 5.664 2.444 1.00 45.97 181 PHE A CA 1
ATOM 1460 C C . PHE A 1 181 ? -9.550 7.169 2.701 1.00 45.97 181 PHE A C 1
ATOM 1462 O O . PHE A 1 181 ? -10.261 7.614 3.613 1.00 45.97 181 PHE A O 1
ATOM 1469 N N . ILE A 1 182 ? -8.855 7.969 1.898 1.00 50.41 182 ILE A N 1
ATOM 1470 C CA . ILE A 1 182 ? -8.950 9.421 1.996 1.00 50.41 182 ILE A CA 1
ATOM 1471 C C . ILE A 1 182 ? -10.332 9.847 1.508 1.00 50.41 182 ILE A C 1
ATOM 1473 O O . ILE A 1 182 ? -10.667 9.531 0.366 1.00 50.41 182 ILE A O 1
ATOM 1477 N N . PRO A 1 183 ? -11.118 10.556 2.334 1.00 43.72 183 PRO A N 1
ATOM 1478 C CA . PRO A 1 183 ? -12.338 11.177 1.855 1.00 43.72 183 PRO A CA 1
ATOM 1479 C C . PRO A 1 183 ? -12.002 12.128 0.704 1.00 43.72 183 PRO A C 1
ATOM 1481 O O . PRO A 1 183 ? -11.250 13.088 0.885 1.00 43.72 183 PRO A O 1
ATOM 1484 N N . ILE A 1 184 ? -12.486 11.805 -0.493 1.00 45.00 184 ILE A N 1
ATOM 1485 C CA . ILE A 1 184 ? -12.310 12.654 -1.669 1.00 45.00 184 ILE A CA 1
ATOM 1486 C C . ILE A 1 184 ? -13.323 13.803 -1.523 1.00 45.00 184 ILE A C 1
ATOM 1488 O O . ILE A 1 184 ? -14.498 13.500 -1.308 1.00 45.00 184 ILE A O 1
ATOM 1492 N N . PRO A 1 185 ? -12.878 15.073 -1.557 1.00 43.62 185 PRO A N 1
ATOM 1493 C CA . PRO A 1 185 ? -13.739 16.240 -1.361 1.00 43.62 185 PRO A CA 1
ATOM 1494 C C . PRO A 1 185 ? -14.807 16.402 -2.447 1.00 43.62 185 PRO A C 1
ATOM 1496 O O . PRO A 1 185 ? -14.581 15.930 -3.587 1.00 43.62 185 PRO A O 1
#